Protein AF-A0A850LHT4-F1 (afdb_monomer_lite)

Sequence (220 aa):
MQDDVFLSVRRIVGEVMDIDPADLTGDTRFSDLPLEYEEDFHDIYERCCQALNVPLPAILNTMPVYRQRIGEQMMNGWRLLAPFFARADRLLAEHDVRMECETLDSLAETMRQGRYVSSGQFWPRANPPRSKRYVLGWLAGLMGATVAVPYALTFLPCRLICIYWGFSTFTQMQNMLPVAFAIFLFVLVVTIAPGVYGLYLNPKAPFRQRRQVAARHRPD

pLDDT: mean 77.41, std 15.44, range [28.98, 92.5]

Foldseek 3Di:
DLVVLLLQLLVLLCVLQVHDSVVADQQDWPVNGPCPDPVSVVSSLVSSCVVLVQPSVLAVVQDDDQDQPDDPLQLQLLLLCCQPDVLSQLVLVVRQDWDQIDGSNQSSVCSVVSYGGGPVHTDPGPRHRDHPVVSVVVLVVLLCCLLVVQLVVLVPPVVVVVVVVVDDSVNSSVVSVVVSVVVSVVVVCSRNVSNVVVSVVCVPPDPPPPDDPVPDDDDD

Radius of gyration: 27.16 Å; chains: 1; bounding box: 58×43×74 Å

Structure (mmCIF, N/CA/C/O backbone):
data_AF-A0A850LHT4-F1
#
_entry.id   AF-A0A850LHT4-F1
#
loop_
_atom_site.group_PDB
_atom_site.id
_atom_site.type_symbol
_atom_site.label_atom_id
_atom_site.label_alt_id
_atom_site.label_comp_id
_atom_site.label_asym_id
_atom_site.label_entity_id
_atom_site.label_seq_id
_atom_site.pdbx_PDB_ins_code
_atom_site.Cartn_x
_atom_site.Cartn_y
_atom_site.Cartn_z
_atom_site.occupancy
_atom_site.B_iso_or_equiv
_atom_site.auth_seq_id
_atom_site.auth_comp_id
_atom_site.auth_asym_id
_atom_site.auth_atom_id
_atom_site.pdbx_PDB_model_num
ATOM 1 N N . MET A 1 1 ? -28.829 -0.670 28.985 1.00 55.62 1 MET A N 1
ATOM 2 C CA . MET A 1 1 ? -27.662 0.238 28.918 1.00 55.62 1 MET A CA 1
ATOM 3 C C . MET A 1 1 ? -26.652 -0.166 27.852 1.00 55.62 1 MET A C 1
ATOM 5 O O . MET A 1 1 ? -26.311 0.681 27.040 1.00 55.62 1 MET A O 1
ATOM 9 N N . GLN A 1 2 ? -26.165 -1.418 27.819 1.00 53.00 2 GLN A N 1
ATOM 10 C CA . GLN A 1 2 ? -25.235 -1.863 26.765 1.00 53.00 2 GLN A CA 1
ATOM 11 C C . GLN A 1 2 ? -25.907 -1.838 25.377 1.00 53.00 2 GLN A C 1
ATOM 13 O O . GLN A 1 2 ? -25.354 -1.251 24.448 1.00 53.00 2 GLN A O 1
ATOM 18 N N . ASP A 1 3 ? -27.140 -2.334 25.272 1.00 66.06 3 ASP A N 1
ATOM 19 C CA . ASP A 1 3 ? -27.901 -2.353 24.012 1.00 66.06 3 ASP A CA 1
ATOM 20 C C . ASP A 1 3 ? -28.303 -0.951 23.516 1.00 66.06 3 ASP A C 1
ATOM 22 O O . ASP A 1 3 ? -28.321 -0.707 22.313 1.00 66.06 3 ASP A O 1
ATOM 26 N N . ASP A 1 4 ? -28.530 0.009 24.418 1.00 84.31 4 ASP A N 1
ATOM 27 C CA . ASP A 1 4 ? -29.040 1.347 24.064 1.00 84.31 4 ASP A CA 1
ATOM 28 C C . ASP A 1 4 ? -28.027 2.180 23.259 1.00 84.31 4 ASP A C 1
ATOM 30 O O . ASP A 1 4 ? -28.391 2.897 22.323 1.00 84.31 4 ASP A O 1
ATOM 34 N N . VAL A 1 5 ? -26.736 2.061 23.592 1.00 87.31 5 VAL A N 1
ATOM 35 C CA . VAL A 1 5 ? -25.662 2.767 22.874 1.00 87.31 5 VAL A CA 1
ATOM 36 C C . VAL A 1 5 ? -25.461 2.175 21.485 1.00 87.31 5 VAL A C 1
ATOM 38 O O . VAL A 1 5 ? -25.360 2.917 20.512 1.00 87.31 5 VAL A O 1
ATOM 41 N N . PHE A 1 6 ? -25.457 0.845 21.380 1.00 89.31 6 PHE A N 1
ATOM 42 C CA . PHE A 1 6 ? -25.299 0.171 20.095 1.00 89.31 6 PHE A CA 1
ATOM 43 C C . PHE A 1 6 ? -26.473 0.474 19.158 1.00 89.31 6 PHE A C 1
ATOM 45 O O . PHE A 1 6 ? -26.256 0.834 18.005 1.00 89.31 6 PHE A O 1
ATOM 52 N N . LEU A 1 7 ? -27.711 0.427 19.662 1.00 90.06 7 LEU A N 1
ATOM 53 C CA . LEU A 1 7 ? -28.903 0.792 18.891 1.00 90.06 7 LEU A CA 1
ATOM 54 C C . LEU A 1 7 ? -28.853 2.244 18.400 1.00 90.06 7 LEU A C 1
ATOM 56 O O . LEU A 1 7 ? -29.239 2.518 17.263 1.00 90.06 7 LEU A O 1
ATOM 60 N N . SER A 1 8 ? -28.345 3.160 19.228 1.00 89.25 8 SER A N 1
ATOM 61 C CA . SER A 1 8 ? -28.180 4.570 18.859 1.00 89.25 8 SER A CA 1
ATOM 62 C C . SER A 1 8 ? -27.140 4.757 17.755 1.00 89.25 8 SER A C 1
ATOM 64 O O . SER A 1 8 ? -27.430 5.419 16.762 1.00 89.25 8 SER A O 1
ATOM 66 N N . VAL A 1 9 ? -25.966 4.129 17.887 1.00 90.62 9 VAL A N 1
ATOM 67 C CA . VAL A 1 9 ? -24.909 4.154 16.860 1.00 90.62 9 VAL A CA 1
ATOM 68 C C . VAL A 1 9 ? -25.412 3.544 15.555 1.00 90.62 9 VAL A C 1
ATOM 70 O O . VAL A 1 9 ? -25.281 4.153 14.499 1.00 90.62 9 VAL A O 1
ATOM 73 N N . ARG A 1 10 ? -26.062 2.380 15.626 1.00 92.12 10 ARG A N 1
ATOM 74 C CA . ARG A 1 10 ? -26.615 1.682 14.463 1.00 92.12 10 ARG A CA 1
ATOM 75 C C . ARG A 1 10 ? -27.642 2.525 13.713 1.00 92.12 10 ARG A C 1
ATOM 77 O O . ARG A 1 10 ? -27.617 2.567 12.489 1.00 92.12 10 ARG A O 1
ATOM 84 N N . ARG A 1 11 ? -28.525 3.216 14.442 1.00 92.50 11 ARG A N 1
ATOM 85 C CA . ARG A 1 11 ? -29.501 4.141 13.853 1.00 92.50 11 ARG A CA 1
ATOM 86 C C . ARG A 1 11 ? -28.810 5.302 13.138 1.00 92.50 11 ARG A C 1
ATOM 88 O O . ARG A 1 11 ? -29.163 5.589 12.005 1.00 92.50 11 ARG A O 1
ATOM 95 N N . ILE A 1 12 ? -27.826 5.935 13.778 1.00 91.38 12 ILE A N 1
ATOM 96 C CA . ILE A 1 12 ? -27.101 7.081 13.206 1.00 91.38 12 ILE A CA 1
ATOM 97 C C . ILE A 1 12 ? -26.337 6.670 11.946 1.00 91.38 12 ILE A C 1
ATOM 99 O O . ILE A 1 12 ? -26.394 7.377 10.947 1.00 91.38 12 ILE A O 1
ATOM 103 N N . VAL A 1 13 ? -25.658 5.520 11.968 1.00 89.69 13 VAL A N 1
ATOM 104 C CA . VAL A 1 13 ? -24.958 5.009 10.783 1.00 89.69 13 VAL A CA 1
ATOM 105 C C . VAL A 1 13 ? -25.945 4.693 9.661 1.00 89.69 13 VAL A C 1
ATOM 107 O O . VAL A 1 13 ? -25.694 5.081 8.528 1.00 89.69 13 VAL A O 1
ATOM 110 N N . GLY A 1 14 ? -27.085 4.064 9.962 1.00 88.81 14 GLY A N 1
ATOM 111 C CA . GLY A 1 14 ? -28.134 3.837 8.963 1.00 88.81 14 GLY A CA 1
ATOM 112 C C . GLY A 1 14 ? -28.676 5.136 8.355 1.00 88.81 14 GLY A C 1
ATOM 113 O O . GLY A 1 14 ? -28.843 5.220 7.146 1.00 88.81 14 GLY A O 1
ATOM 114 N N . GLU A 1 15 ? -28.875 6.178 9.170 1.00 89.44 15 GLU A N 1
ATOM 115 C CA . GLU A 1 15 ? -29.339 7.499 8.715 1.00 89.44 15 GLU A CA 1
ATOM 116 C C . GLU A 1 15 ? -28.316 8.233 7.837 1.00 89.44 15 GLU A C 1
ATOM 118 O O . GLU A 1 15 ? -28.709 8.888 6.877 1.00 89.44 15 GLU A O 1
ATOM 123 N N . VAL A 1 16 ? -27.021 8.163 8.166 1.00 87.00 16 VAL A N 1
ATOM 124 C CA . VAL A 1 16 ? -25.966 8.816 7.368 1.00 87.00 16 VAL A CA 1
ATOM 125 C C . VAL A 1 16 ? -25.733 8.071 6.054 1.00 87.00 16 VAL A C 1
ATOM 127 O O . VAL A 1 16 ? -25.554 8.705 5.022 1.00 87.00 16 VAL A O 1
ATOM 130 N N . MET A 1 17 ? -25.771 6.738 6.087 1.00 85.31 17 MET A N 1
ATOM 131 C CA . MET A 1 17 ? -25.446 5.896 4.932 1.00 85.31 17 MET A CA 1
ATOM 132 C C . MET A 1 17 ? -26.656 5.548 4.052 1.00 85.31 17 MET A C 1
ATOM 134 O O . MET A 1 17 ? -26.476 4.871 3.044 1.00 85.31 17 MET A O 1
ATOM 138 N N . ASP A 1 18 ? -27.868 5.957 4.440 1.00 87.00 18 ASP A N 1
ATOM 139 C CA . ASP A 1 18 ? -29.139 5.550 3.817 1.00 87.00 18 ASP A CA 1
ATOM 140 C C . ASP A 1 18 ? -29.305 4.013 3.746 1.00 87.00 18 ASP A C 1
ATOM 142 O O . ASP A 1 18 ? -29.683 3.433 2.728 1.00 87.00 18 ASP A O 1
ATOM 146 N N . ILE A 1 19 ? -28.977 3.331 4.851 1.00 87.62 19 ILE A N 1
ATOM 147 C CA . ILE A 1 19 ? -29.064 1.868 5.007 1.00 87.62 19 ILE A CA 1
ATOM 148 C C . ILE A 1 19 ? -30.060 1.542 6.119 1.00 87.62 19 ILE A C 1
ATOM 150 O O . ILE A 1 19 ? -30.064 2.193 7.166 1.00 87.62 19 ILE A O 1
ATOM 154 N N . ASP A 1 20 ? -30.873 0.496 5.933 1.00 87.69 20 ASP A N 1
ATOM 155 C CA . ASP A 1 20 ? -31.760 0.014 6.992 1.00 87.69 20 ASP A CA 1
ATOM 156 C C . ASP A 1 20 ? -30.926 -0.403 8.225 1.00 87.69 20 ASP A C 1
ATOM 158 O O . ASP A 1 20 ? -30.085 -1.306 8.135 1.00 87.69 20 ASP A O 1
ATOM 162 N N . PRO A 1 21 ? -31.151 0.202 9.409 1.00 86.00 21 PRO A N 1
ATOM 163 C CA . PRO A 1 21 ? -30.465 -0.189 10.634 1.00 86.00 21 PRO A CA 1
ATOM 164 C C . PRO A 1 21 ? -30.617 -1.677 10.979 1.00 86.00 21 PRO A C 1
ATOM 166 O O . PRO A 1 21 ? -29.816 -2.199 11.753 1.00 86.00 21 PRO A O 1
ATOM 169 N N . ALA A 1 22 ? -31.641 -2.368 10.467 1.00 86.81 22 ALA A N 1
ATOM 170 C CA . ALA A 1 22 ? -31.824 -3.803 10.663 1.00 86.81 22 ALA A CA 1
ATOM 171 C C . ALA A 1 22 ? -30.747 -4.658 9.971 1.00 86.81 22 ALA A C 1
ATOM 173 O O . ALA A 1 22 ? -30.408 -5.721 10.494 1.00 86.81 22 ALA A O 1
ATOM 174 N N . ASP A 1 23 ? -30.175 -4.173 8.868 1.00 86.38 23 ASP A N 1
ATOM 175 C CA . ASP A 1 23 ? -29.147 -4.879 8.091 1.00 86.38 23 ASP A CA 1
ATOM 176 C C . ASP A 1 23 ? -27.740 -4.722 8.693 1.00 86.38 23 ASP A C 1
ATOM 178 O O . ASP A 1 23 ? -26.808 -5.454 8.354 1.00 86.38 23 ASP A O 1
ATOM 182 N N . LEU A 1 24 ? -27.583 -3.783 9.628 1.00 86.81 24 LEU A N 1
ATOM 183 C CA . LEU A 1 24 ? -26.324 -3.484 10.295 1.00 86.81 24 LEU A CA 1
ATOM 184 C C . LEU A 1 24 ? -26.123 -4.369 11.537 1.00 86.81 24 LEU A C 1
ATOM 186 O O . LEU A 1 24 ? -26.940 -4.407 12.462 1.00 86.81 24 LEU A O 1
ATOM 190 N N . THR A 1 25 ? -24.978 -5.047 11.586 1.00 87.62 25 THR A N 1
ATOM 191 C CA . THR A 1 25 ? -24.553 -5.919 12.697 1.00 87.62 25 THR A CA 1
ATOM 192 C C . THR A 1 25 ? -23.310 -5.369 13.397 1.00 87.62 25 THR A C 1
ATOM 194 O O . THR A 1 25 ? -22.589 -4.554 12.829 1.00 87.62 25 THR A O 1
ATOM 197 N N . GLY A 1 26 ? -23.019 -5.822 14.620 1.00 83.69 26 GLY A N 1
ATOM 198 C CA . GLY A 1 26 ? -21.852 -5.359 15.389 1.00 83.69 26 GLY A CA 1
ATOM 199 C C . GLY A 1 26 ? -20.510 -5.537 14.670 1.00 83.69 26 GLY A C 1
ATOM 200 O O . GLY A 1 26 ? -19.670 -4.635 14.679 1.00 83.69 26 GLY A O 1
ATOM 201 N N . ASP A 1 27 ? -20.382 -6.639 13.929 1.00 86.06 27 ASP A N 1
ATOM 202 C CA . ASP A 1 27 ? -19.214 -6.979 13.110 1.00 86.06 27 ASP A CA 1
ATOM 203 C C . ASP A 1 27 ? -19.128 -6.203 11.785 1.00 86.06 27 ASP A C 1
ATOM 205 O O . ASP A 1 27 ? -18.147 -6.352 11.049 1.00 86.06 27 ASP A O 1
ATOM 209 N N . THR A 1 28 ? -20.136 -5.387 11.456 1.00 86.50 28 THR A N 1
ATOM 210 C CA . THR A 1 28 ? -20.154 -4.618 10.205 1.00 86.50 28 THR A CA 1
ATOM 211 C C . THR A 1 28 ? -18.997 -3.635 10.205 1.00 86.50 28 THR A C 1
ATOM 213 O O . THR A 1 28 ? -18.866 -2.796 11.102 1.00 86.50 28 THR A O 1
ATOM 216 N N . ARG A 1 29 ? -18.140 -3.765 9.194 1.00 84.75 29 ARG A N 1
ATOM 217 C CA . ARG A 1 29 ? -16.956 -2.935 9.015 1.00 84.75 29 ARG A CA 1
ATOM 218 C C . ARG A 1 29 ? -17.319 -1.673 8.269 1.00 84.75 29 ARG A C 1
ATOM 220 O O . ARG A 1 29 ? -18.049 -1.724 7.287 1.00 84.75 29 ARG A O 1
ATOM 227 N N . PHE A 1 30 ? -16.677 -0.574 8.634 1.00 83.25 30 PHE A N 1
ATOM 228 C CA . PHE A 1 30 ? -16.758 0.660 7.860 1.00 83.25 30 PHE A CA 1
ATOM 229 C C . PHE A 1 30 ? -16.245 0.467 6.425 1.00 83.25 30 PHE A C 1
ATOM 231 O O . PHE A 1 30 ? -16.762 1.089 5.509 1.00 83.25 30 PHE A O 1
ATOM 238 N N . SER A 1 31 ? -15.304 -0.460 6.200 1.00 76.81 31 SER A N 1
ATOM 239 C CA . SER A 1 31 ? -14.843 -0.819 4.851 1.00 76.81 31 SER A CA 1
ATOM 240 C C . SER A 1 31 ? -15.901 -1.434 3.946 1.00 76.81 31 SER A C 1
ATOM 242 O O . SER A 1 31 ? -15.730 -1.423 2.730 1.00 76.81 31 SER A O 1
ATOM 244 N N . ASP A 1 32 ? -16.933 -2.026 4.541 1.00 81.12 32 ASP A N 1
ATOM 245 C CA . ASP A 1 32 ? -17.993 -2.730 3.825 1.00 81.12 32 ASP A CA 1
ATOM 246 C C . ASP A 1 32 ? -19.199 -1.805 3.588 1.00 81.12 32 ASP A C 1
ATOM 248 O O . ASP A 1 32 ? -20.113 -2.152 2.842 1.00 81.12 32 ASP A O 1
ATOM 252 N N . LEU A 1 33 ? -19.183 -0.617 4.202 1.00 82.50 33 LEU A N 1
ATOM 253 C CA . LEU A 1 33 ? -20.157 0.439 3.982 1.00 82.50 33 LEU A CA 1
ATOM 254 C C . LEU A 1 33 ? -19.783 1.239 2.722 1.00 82.50 33 LEU A C 1
ATOM 256 O O . LEU A 1 33 ? -18.595 1.415 2.435 1.00 82.50 33 LEU A O 1
ATOM 260 N N . PRO A 1 34 ? -20.772 1.753 1.975 1.00 77.19 34 PRO A N 1
ATOM 261 C CA . PRO A 1 34 ? -20.555 2.591 0.799 1.00 77.19 34 PRO A CA 1
ATOM 262 C C . PRO A 1 34 ? -20.111 4.009 1.204 1.00 77.19 34 PRO A C 1
ATOM 264 O O . PRO A 1 34 ? -20.794 4.979 0.909 1.00 77.19 34 PRO A O 1
ATOM 267 N N . LEU A 1 35 ? -18.994 4.128 1.928 1.00 71.19 35 LEU A N 1
ATOM 268 C CA . LEU A 1 35 ? -18.393 5.414 2.289 1.00 71.19 35 LEU A CA 1
ATOM 269 C C . LEU A 1 35 ? -17.856 6.057 1.011 1.00 71.19 35 LEU A C 1
ATOM 271 O O . LEU A 1 35 ? -16.879 5.568 0.433 1.00 71.19 35 LEU A O 1
ATOM 275 N N . GLU A 1 36 ? -18.511 7.119 0.551 1.00 65.69 36 GLU A N 1
ATOM 276 C CA . GLU A 1 36 ? -18.085 7.835 -0.649 1.00 65.69 36 GLU A CA 1
ATOM 277 C C . GLU A 1 36 ? -17.005 8.866 -0.305 1.00 65.69 36 GLU A C 1
ATOM 279 O O . GLU A 1 36 ? -16.077 9.067 -1.097 1.00 65.69 36 GLU A O 1
ATOM 284 N N . TYR A 1 37 ? -17.072 9.463 0.893 1.00 63.50 37 TYR A N 1
ATOM 285 C CA . TYR A 1 37 ? -16.188 10.554 1.299 1.00 63.50 37 TYR A CA 1
ATOM 286 C C . TYR A 1 37 ? -15.685 10.417 2.743 1.00 63.50 37 TYR A C 1
ATOM 288 O O . TYR A 1 37 ? -16.319 9.829 3.614 1.00 63.50 37 TYR A O 1
ATOM 296 N N . GLU A 1 38 ? -14.520 11.016 3.017 1.00 68.12 38 GLU A N 1
ATOM 297 C CA . GLU A 1 38 ? -13.969 11.143 4.379 1.00 68.12 38 GLU A CA 1
ATOM 298 C C . GLU A 1 38 ? -14.913 11.947 5.300 1.00 68.12 38 GLU A C 1
ATOM 300 O O . GLU A 1 38 ? -14.934 11.743 6.513 1.00 68.12 38 GLU A O 1
ATOM 305 N N . GLU A 1 39 ? -15.753 12.802 4.708 1.00 75.50 39 GLU A N 1
ATOM 306 C CA . GLU A 1 39 ? -16.808 13.565 5.383 1.00 75.50 39 GLU A CA 1
ATOM 307 C C . GLU A 1 39 ? -17.858 12.655 6.042 1.00 75.50 39 GLU A C 1
ATOM 309 O O . GLU A 1 39 ? -18.244 12.922 7.177 1.00 75.50 39 GLU A O 1
ATOM 314 N N . ASP A 1 40 ? -18.230 11.530 5.418 1.00 79.25 40 ASP A N 1
ATOM 315 C CA . ASP A 1 40 ? -19.230 10.591 5.957 1.00 79.25 40 ASP A CA 1
ATOM 316 C C . ASP A 1 40 ? -18.776 10.007 7.305 1.00 79.25 40 ASP A C 1
ATOM 318 O O . ASP A 1 40 ? -19.552 9.844 8.250 1.00 79.25 40 ASP A O 1
ATOM 322 N N . PHE A 1 41 ? -17.475 9.729 7.420 1.00 79.06 41 PHE A N 1
ATOM 323 C CA . PHE A 1 41 ? -16.875 9.204 8.640 1.00 79.06 41 PHE A CA 1
ATOM 324 C C . PHE A 1 41 ? -16.885 10.241 9.769 1.00 79.06 41 PHE A C 1
ATOM 326 O O . PHE A 1 41 ? -17.211 9.919 10.917 1.00 79.06 41 PHE A O 1
ATOM 333 N N . HIS A 1 42 ? -16.560 11.494 9.444 1.00 82.31 42 HIS A N 1
ATOM 334 C CA . HIS A 1 42 ? -16.625 12.603 10.391 1.00 82.31 42 HIS A CA 1
ATOM 335 C C . HIS A 1 42 ? -18.057 12.859 10.870 1.00 82.31 42 HIS A C 1
ATOM 337 O O . HIS A 1 42 ? -18.269 12.992 12.078 1.00 82.31 42 HIS A O 1
ATOM 343 N N . ASP A 1 43 ? -19.029 12.832 9.958 1.00 87.19 43 ASP A N 1
ATOM 344 C CA . ASP A 1 43 ? -20.450 13.025 10.253 1.00 87.19 43 ASP A CA 1
ATOM 345 C C . ASP A 1 43 ? -20.984 11.956 11.216 1.00 87.19 43 ASP A C 1
ATOM 347 O O . ASP A 1 43 ? -21.659 12.277 12.199 1.00 87.19 43 ASP A O 1
ATOM 351 N N . ILE A 1 44 ? -20.639 10.682 10.990 1.00 88.81 44 ILE A N 1
ATOM 352 C CA . ILE A 1 44 ? -21.017 9.578 11.885 1.00 88.81 44 ILE A CA 1
ATOM 353 C C . ILE A 1 44 ? -20.460 9.812 13.292 1.00 88.81 44 ILE A C 1
ATOM 355 O O . ILE A 1 44 ? -21.198 9.709 14.279 1.00 88.81 44 ILE A O 1
ATOM 359 N N . TYR A 1 45 ? -19.170 10.141 13.398 1.00 87.62 45 TYR A N 1
ATOM 360 C CA . TYR A 1 45 ? -18.514 10.374 14.683 1.00 87.62 45 TYR A CA 1
ATOM 361 C C . TYR A 1 45 ? -19.108 11.561 15.432 1.00 87.62 45 TYR A C 1
ATOM 363 O O . TYR A 1 45 ? -19.391 11.457 16.629 1.00 87.62 45 TYR A O 1
ATOM 371 N N . GLU A 1 46 ? -19.316 12.676 14.737 1.00 90.25 46 GLU A N 1
ATOM 372 C CA . GLU A 1 46 ? -19.866 13.889 15.323 1.00 90.25 46 GLU A CA 1
ATOM 373 C C . GLU A 1 46 ? -21.298 13.663 15.816 1.00 90.25 46 GLU A C 1
ATOM 375 O O . GLU A 1 46 ? -21.595 13.944 16.981 1.00 90.25 46 GLU A O 1
ATOM 380 N N . ARG A 1 47 ? -22.166 13.064 14.991 1.00 91.75 47 ARG A N 1
ATOM 381 C CA . ARG A 1 47 ? -23.554 12.768 15.374 1.00 91.75 47 ARG A CA 1
ATOM 382 C C . ARG A 1 47 ? -23.634 11.775 16.530 1.00 91.75 47 ARG A C 1
ATOM 384 O O . ARG A 1 47 ? -24.452 11.965 17.431 1.00 91.75 47 ARG A O 1
ATOM 391 N N . CYS A 1 48 ? -22.772 10.755 16.565 1.00 90.69 48 CYS A N 1
ATOM 392 C CA . CYS A 1 48 ? -22.701 9.821 17.695 1.00 90.69 48 CYS A CA 1
ATOM 393 C C . CYS A 1 48 ? -22.265 10.522 18.990 1.00 90.69 48 CYS A C 1
ATOM 395 O O . CYS A 1 48 ? -22.878 10.315 20.038 1.00 90.69 48 CYS A O 1
ATOM 397 N N . CYS A 1 49 ? -21.253 11.392 18.916 1.00 90.25 49 CYS A N 1
ATOM 398 C CA . CYS A 1 49 ? -20.777 12.171 20.059 1.00 90.25 49 CYS A CA 1
ATOM 399 C C . CYS A 1 49 ? -21.856 13.121 20.595 1.00 90.25 49 CYS A C 1
ATOM 401 O O . CYS A 1 49 ? -22.074 13.185 21.805 1.00 90.25 49 CYS A O 1
ATOM 403 N N . GLN A 1 50 ? -22.568 13.817 19.703 1.00 90.94 50 GLN A N 1
ATOM 404 C CA . GLN A 1 50 ? -23.666 14.717 20.062 1.00 90.94 50 GLN A CA 1
ATOM 405 C C . GLN A 1 50 ? -24.838 13.957 20.700 1.00 90.94 50 GLN A C 1
ATOM 407 O O . GLN A 1 50 ? -25.326 14.356 21.756 1.00 90.94 50 GLN A O 1
ATOM 412 N N . ALA A 1 51 ? -25.265 12.840 20.101 1.00 89.81 51 ALA A N 1
ATOM 413 C CA . ALA A 1 51 ? -26.402 12.057 20.586 1.00 89.81 51 ALA A CA 1
ATOM 414 C C . ALA A 1 51 ? -26.145 11.396 21.951 1.00 89.81 51 ALA A C 1
ATOM 416 O O . ALA A 1 51 ? -27.069 11.252 22.750 1.00 89.81 51 ALA A O 1
ATOM 417 N N . LEU A 1 52 ? -24.899 10.998 22.222 1.00 89.81 52 LEU A N 1
ATOM 418 C CA . LEU A 1 52 ? -24.513 10.286 23.445 1.00 89.81 52 LEU A CA 1
ATOM 419 C C . LEU A 1 52 ? -23.830 11.190 24.483 1.00 89.81 52 LEU A C 1
ATOM 421 O O . LEU A 1 52 ? -23.405 10.703 25.530 1.00 89.81 52 LEU A O 1
ATOM 425 N N . ASN A 1 53 ? -23.753 12.500 24.218 1.00 90.69 53 ASN A N 1
ATOM 426 C CA . ASN A 1 53 ? -23.102 13.501 25.067 1.00 90.69 53 ASN A CA 1
ATOM 427 C C . ASN A 1 53 ? -21.640 13.142 25.414 1.00 90.69 53 ASN A C 1
ATOM 429 O O . ASN A 1 53 ? -21.193 13.284 26.555 1.00 90.69 53 ASN A O 1
ATOM 433 N N . VAL A 1 54 ? -20.897 12.654 24.417 1.00 89.75 54 VAL A N 1
ATOM 434 C CA . VAL A 1 54 ? -19.480 12.293 24.534 1.00 89.75 54 VAL A CA 1
ATOM 435 C C . VAL A 1 54 ? -18.632 13.398 23.899 1.00 89.75 54 VAL A C 1
ATOM 437 O O . VAL A 1 54 ? -18.883 13.781 22.757 1.00 89.75 54 VAL A O 1
ATOM 440 N N . PRO A 1 55 ? -17.612 13.938 24.587 1.00 89.00 55 PRO A N 1
ATOM 441 C CA . PRO A 1 55 ? -16.762 14.968 24.006 1.00 89.00 55 PRO A CA 1
ATOM 442 C C . PRO A 1 55 ? -15.873 14.379 22.904 1.00 89.00 55 PRO A C 1
ATOM 444 O O . PRO A 1 55 ? -14.919 13.655 23.190 1.00 89.00 55 PRO A O 1
ATOM 447 N N . LEU A 1 56 ? -16.128 14.764 21.650 1.00 85.75 56 LEU A N 1
ATOM 448 C CA . LEU A 1 56 ? -15.335 14.357 20.483 1.00 85.75 56 LEU A CA 1
ATOM 449 C C . LEU A 1 56 ? -13.809 14.525 20.684 1.00 85.75 56 LEU A C 1
ATOM 451 O O . LEU A 1 56 ? -13.071 13.589 20.365 1.00 85.75 56 LEU A O 1
ATOM 455 N N . PRO A 1 57 ? -13.294 15.625 21.285 1.00 86.50 57 PRO A N 1
ATOM 456 C CA . PRO A 1 57 ? -11.857 15.765 21.532 1.00 86.50 57 PRO A CA 1
ATOM 457 C C . PRO A 1 57 ? -11.268 14.674 22.435 1.00 86.50 57 PRO A C 1
ATOM 459 O O . PRO A 1 57 ? -10.094 14.338 22.293 1.00 86.50 57 PRO A O 1
ATOM 462 N N . ALA A 1 58 ? -12.048 14.109 23.363 1.00 84.50 58 ALA A N 1
ATOM 463 C CA . ALA A 1 58 ? -11.568 13.038 24.237 1.00 84.50 58 ALA A CA 1
ATOM 464 C C . ALA A 1 58 ? -11.313 11.745 23.452 1.00 84.50 58 ALA A C 1
ATOM 466 O O . ALA A 1 58 ? -10.308 11.076 23.688 1.00 84.50 58 ALA A O 1
ATOM 467 N N . ILE A 1 59 ? -12.164 11.443 22.468 1.00 84.62 59 ILE A N 1
ATOM 468 C CA . ILE A 1 59 ? -11.977 10.297 21.578 1.00 84.62 59 ILE A CA 1
ATOM 469 C C . ILE A 1 59 ? -10.794 10.548 20.637 1.00 84.62 59 ILE A C 1
ATOM 471 O O . ILE A 1 59 ? -9.856 9.750 20.623 1.00 84.62 59 ILE A O 1
ATOM 475 N N . LEU A 1 60 ? -10.785 11.676 19.915 1.00 82.19 60 LEU A N 1
ATOM 476 C CA . LEU A 1 60 ? -9.752 11.985 18.914 1.00 82.19 60 LEU A CA 1
ATOM 477 C C . LEU A 1 60 ? -8.335 11.991 19.504 1.00 82.19 60 LEU A C 1
ATOM 479 O O . LEU A 1 60 ? -7.405 11.475 18.891 1.00 82.19 60 LEU A O 1
ATOM 483 N N . ASN A 1 61 ? -8.164 12.498 20.728 1.00 80.50 61 ASN A N 1
ATOM 484 C CA . ASN A 1 61 ? -6.862 12.514 21.406 1.00 80.50 61 ASN A CA 1
ATOM 485 C C . ASN A 1 61 ? -6.343 11.119 21.793 1.00 80.50 61 ASN A C 1
ATOM 487 O O . ASN A 1 61 ? -5.168 10.970 22.127 1.00 80.50 61 ASN A O 1
ATOM 491 N N . THR A 1 62 ? -7.208 10.105 21.776 1.00 82.38 62 THR A N 1
ATOM 492 C CA . THR A 1 62 ? -6.855 8.712 22.085 1.00 82.38 62 THR A CA 1
ATOM 493 C C . THR A 1 62 ? -6.754 7.827 20.843 1.00 82.38 62 THR A C 1
ATOM 495 O O . THR A 1 62 ? -6.323 6.680 20.958 1.00 82.38 62 THR A O 1
ATOM 498 N N . MET A 1 63 ? -7.090 8.352 19.659 1.00 77.62 63 MET A N 1
ATOM 499 C CA . MET A 1 63 ? -6.935 7.632 18.397 1.00 77.62 63 MET A CA 1
ATOM 500 C C . MET A 1 63 ? -5.450 7.481 18.015 1.00 77.62 63 MET A C 1
ATOM 502 O O . MET A 1 63 ? -4.667 8.431 18.137 1.00 77.62 63 MET A O 1
ATOM 506 N N . PRO A 1 64 ? -5.022 6.304 17.528 1.00 68.69 64 PRO A N 1
ATOM 507 C CA . PRO A 1 64 ? -3.656 6.096 17.068 1.00 68.69 64 PRO A CA 1
ATOM 508 C C . PRO A 1 64 ? -3.384 6.877 15.774 1.00 68.69 64 PRO A C 1
ATOM 510 O O . PRO A 1 64 ? -4.003 6.645 14.740 1.00 68.69 64 PRO A O 1
ATOM 513 N N . VAL A 1 65 ? -2.392 7.772 15.794 1.00 62.34 65 VAL A N 1
ATOM 514 C CA . VAL A 1 65 ? -1.923 8.455 14.578 1.00 62.34 65 VAL A CA 1
ATOM 515 C C . VAL A 1 65 ? -0.975 7.533 13.812 1.00 62.34 65 VAL A C 1
ATOM 517 O O . VAL A 1 65 ? 0.184 7.343 14.195 1.00 62.34 65 VAL A O 1
ATOM 520 N N . TYR A 1 66 ? -1.440 6.984 12.694 1.00 59.25 66 TYR A N 1
ATOM 521 C CA . TYR A 1 66 ? -0.610 6.162 11.821 1.00 59.25 66 TYR A CA 1
ATOM 522 C C . TYR A 1 66 ? 0.317 7.031 10.956 1.00 59.25 66 TYR A C 1
ATOM 524 O O . TYR A 1 66 ? -0.083 7.562 9.925 1.00 59.25 66 TYR A O 1
ATOM 532 N N . ARG A 1 67 ? 1.589 7.180 11.348 1.00 46.38 67 ARG A N 1
ATOM 533 C CA . ARG A 1 67 ? 2.607 7.839 10.506 1.00 46.38 67 ARG A CA 1
ATOM 534 C C . ARG A 1 67 ? 3.432 6.816 9.736 1.00 46.38 67 ARG A C 1
ATOM 536 O O . ARG A 1 67 ? 4.045 5.931 10.334 1.00 46.38 67 ARG A O 1
ATOM 543 N N . GLN A 1 68 ? 3.531 6.989 8.418 1.00 54.56 68 GLN A N 1
ATOM 544 C CA . GLN A 1 68 ? 4.530 6.283 7.618 1.00 54.56 68 GLN A CA 1
ATOM 545 C C . GLN A 1 68 ? 5.926 6.754 8.039 1.00 54.56 68 GLN A C 1
ATOM 547 O O . GLN A 1 68 ? 6.312 7.901 7.834 1.00 54.56 68 GLN A O 1
ATOM 552 N N . ARG A 1 69 ? 6.692 5.860 8.670 1.00 59.31 69 ARG A N 1
ATOM 553 C CA . ARG A 1 69 ? 8.051 6.157 9.154 1.00 59.31 69 ARG A CA 1
ATOM 554 C C . ARG A 1 69 ? 9.112 6.042 8.052 1.00 59.31 69 ARG A C 1
ATOM 556 O O . ARG A 1 69 ? 10.262 6.411 8.271 1.00 59.31 69 ARG A O 1
ATOM 563 N N . ILE A 1 70 ? 8.741 5.503 6.890 1.00 71.88 70 ILE A N 1
ATOM 564 C CA . ILE A 1 70 ? 9.640 5.180 5.781 1.00 71.88 70 ILE A CA 1
ATOM 565 C C . ILE A 1 70 ? 9.185 5.899 4.514 1.00 71.88 70 ILE A C 1
ATOM 567 O O . ILE A 1 70 ? 8.000 5.911 4.203 1.00 71.88 70 ILE A O 1
ATOM 571 N N . GLY A 1 71 ? 10.141 6.475 3.779 1.00 77.56 71 GLY A N 1
ATOM 572 C CA . GLY A 1 71 ? 9.864 7.200 2.541 1.00 77.56 71 GLY A CA 1
ATOM 573 C C . GLY A 1 71 ? 9.279 6.312 1.439 1.00 77.56 71 GLY A C 1
ATOM 574 O O . GLY A 1 71 ? 9.676 5.155 1.266 1.00 77.56 71 GLY A O 1
ATOM 575 N N . GLU A 1 72 ? 8.380 6.887 0.641 1.00 81.19 72 GLU A N 1
ATOM 576 C CA . GLU A 1 72 ? 7.637 6.194 -0.421 1.00 81.19 72 GLU A CA 1
ATOM 577 C C . GLU A 1 72 ? 8.538 5.490 -1.444 1.00 81.19 72 GLU A C 1
ATOM 579 O O . GLU A 1 72 ? 8.240 4.381 -1.884 1.00 81.19 72 GLU A O 1
ATOM 584 N N . GLN A 1 73 ? 9.680 6.088 -1.798 1.00 83.31 73 GLN A N 1
ATOM 585 C CA . GLN A 1 73 ? 10.635 5.491 -2.740 1.00 83.31 73 GLN A CA 1
ATOM 586 C C . GLN A 1 73 ? 11.209 4.165 -2.221 1.00 83.31 73 GLN A C 1
ATOM 588 O O . GLN A 1 73 ? 11.386 3.219 -2.989 1.00 83.31 73 GLN A O 1
ATOM 593 N N . MET A 1 74 ? 11.455 4.064 -0.912 1.00 85.81 74 MET A N 1
ATOM 594 C CA . MET A 1 74 ? 11.965 2.840 -0.298 1.00 85.81 74 MET A CA 1
ATOM 595 C C . MET A 1 74 ? 10.880 1.760 -0.237 1.00 85.81 74 MET A C 1
ATOM 597 O O . MET A 1 74 ? 11.148 0.608 -0.586 1.00 85.81 74 MET A O 1
ATOM 601 N N . MET A 1 75 ? 9.642 2.146 0.096 1.00 85.69 75 MET A N 1
ATOM 602 C CA . MET A 1 75 ? 8.476 1.257 0.033 1.00 85.69 75 MET A CA 1
ATOM 603 C C . MET A 1 75 ? 8.263 0.722 -1.387 1.00 85.69 75 MET A C 1
ATOM 605 O O . MET A 1 75 ? 8.134 -0.485 -1.581 1.00 85.69 75 MET A O 1
ATOM 609 N N . ASN A 1 76 ? 8.306 1.587 -2.402 1.00 87.31 76 ASN A N 1
ATOM 610 C CA . ASN A 1 76 ? 8.166 1.194 -3.805 1.00 87.31 76 ASN A CA 1
ATOM 611 C C . ASN A 1 76 ? 9.286 0.251 -4.262 1.00 87.31 76 ASN A C 1
ATOM 613 O O . ASN A 1 76 ? 9.005 -0.769 -4.899 1.00 87.31 76 ASN A O 1
ATOM 617 N N . GLY A 1 77 ? 10.533 0.526 -3.872 1.00 87.44 77 GLY A N 1
ATOM 618 C CA . GLY A 1 77 ? 11.658 -0.375 -4.116 1.00 87.44 77 GLY A CA 1
ATOM 619 C C . GLY A 1 77 ? 11.423 -1.761 -3.509 1.00 87.44 77 GLY A C 1
ATOM 620 O O . GLY A 1 77 ? 11.582 -2.777 -4.188 1.00 87.44 77 GLY A O 1
ATOM 621 N N . TRP A 1 78 ? 10.958 -1.837 -2.258 1.00 89.75 78 TRP A N 1
ATOM 622 C CA . TRP A 1 78 ? 10.618 -3.122 -1.647 1.00 89.75 78 TRP A CA 1
ATOM 623 C C . TRP A 1 78 ? 9.432 -3.813 -2.319 1.00 89.75 78 TRP A C 1
ATOM 625 O O . TRP A 1 78 ? 9.483 -5.030 -2.478 1.00 89.75 78 TRP A O 1
ATOM 635 N N . ARG A 1 79 ? 8.403 -3.089 -2.784 1.00 90.69 79 ARG A N 1
ATOM 636 C CA . ARG A 1 79 ? 7.263 -3.677 -3.526 1.00 90.69 79 ARG A CA 1
ATOM 637 C C . ARG A 1 79 ? 7.699 -4.386 -4.804 1.00 90.69 79 ARG A C 1
ATOM 639 O O . ARG A 1 79 ? 7.095 -5.397 -5.165 1.00 90.69 79 ARG A O 1
ATOM 646 N N . LEU A 1 80 ? 8.728 -3.866 -5.475 1.00 90.12 80 LEU A N 1
ATOM 647 C CA . LEU A 1 80 ? 9.324 -4.473 -6.669 1.00 90.12 80 LEU A CA 1
ATOM 648 C C . LEU A 1 80 ? 10.263 -5.642 -6.333 1.00 90.12 80 LEU A C 1
ATOM 650 O O . LEU A 1 80 ? 10.351 -6.592 -7.107 1.00 90.12 80 LEU A O 1
ATOM 654 N N . LEU A 1 81 ? 10.942 -5.596 -5.182 1.00 89.50 81 LEU A N 1
ATOM 655 C CA . LEU A 1 81 ? 11.891 -6.626 -4.741 1.00 89.50 81 LEU A CA 1
ATOM 656 C C . LEU A 1 81 ? 11.228 -7.815 -4.031 1.00 89.50 81 LEU A C 1
ATOM 658 O O . LEU A 1 81 ? 11.708 -8.940 -4.154 1.00 89.50 81 LEU A O 1
ATOM 662 N N . ALA A 1 82 ? 10.123 -7.597 -3.319 1.00 89.69 82 ALA A N 1
ATOM 663 C CA . ALA A 1 82 ? 9.383 -8.604 -2.554 1.00 89.69 82 ALA A CA 1
ATOM 664 C C . ALA A 1 82 ? 9.076 -9.918 -3.303 1.00 89.69 82 ALA A C 1
ATOM 666 O O . ALA A 1 82 ? 9.173 -10.975 -2.678 1.00 89.69 82 ALA A O 1
ATOM 667 N N . PRO A 1 83 ? 8.794 -9.922 -4.623 1.00 88.50 83 PRO A N 1
ATOM 668 C CA . PRO A 1 83 ? 8.527 -11.159 -5.368 1.00 88.50 83 PRO A CA 1
ATOM 669 C C . PRO A 1 83 ? 9.751 -12.060 -5.531 1.00 88.50 83 PRO A C 1
ATOM 671 O O . PRO A 1 83 ? 9.609 -13.241 -5.842 1.00 88.50 83 PRO A O 1
ATOM 674 N N . PHE A 1 84 ? 10.947 -11.494 -5.374 1.00 88.00 84 PHE A N 1
ATOM 675 C CA . PHE A 1 84 ? 12.227 -12.182 -5.537 1.00 88.00 84 PHE A CA 1
ATOM 676 C C . PHE A 1 84 ? 12.941 -12.374 -4.196 1.00 88.00 84 PHE A C 1
ATOM 678 O O . PHE A 1 84 ? 13.667 -13.347 -4.015 1.00 88.00 84 PHE A O 1
ATOM 685 N N . PHE A 1 85 ? 12.708 -11.471 -3.241 1.00 87.69 85 PHE A N 1
ATOM 686 C CA . PHE A 1 85 ? 13.378 -11.450 -1.950 1.00 87.69 85 PHE A CA 1
ATOM 687 C C . PHE A 1 85 ? 12.356 -11.468 -0.811 1.00 87.69 85 PHE A C 1
ATOM 689 O O . PHE A 1 85 ? 11.757 -10.444 -0.482 1.00 87.69 85 PHE A O 1
ATOM 696 N N . ALA A 1 86 ? 12.241 -12.606 -0.117 1.00 84.94 86 ALA A N 1
ATOM 697 C CA . ALA A 1 86 ? 11.353 -12.766 1.044 1.00 84.94 86 ALA A CA 1
ATOM 698 C C . ALA A 1 86 ? 11.605 -11.729 2.156 1.00 84.94 86 ALA A C 1
ATOM 700 O O . ALA A 1 86 ? 10.725 -11.405 2.949 1.00 84.94 86 ALA A O 1
ATOM 701 N N . ARG A 1 87 ? 12.825 -11.189 2.221 1.00 83.88 87 ARG A N 1
ATOM 702 C CA . ARG A 1 87 ? 13.192 -10.136 3.166 1.00 83.88 87 ARG A CA 1
ATOM 703 C C . ARG A 1 87 ? 12.526 -8.795 2.851 1.00 83.88 87 ARG A C 1
ATOM 705 O O . ARG A 1 87 ? 12.122 -8.107 3.780 1.00 83.88 87 ARG A O 1
ATOM 712 N N . ALA A 1 88 ? 12.384 -8.445 1.575 1.00 84.62 88 ALA A N 1
ATOM 713 C CA . ALA A 1 88 ? 11.691 -7.224 1.172 1.00 84.62 88 ALA A CA 1
ATOM 714 C C . ALA A 1 88 ? 10.190 -7.314 1.481 1.00 84.62 88 ALA A C 1
ATOM 716 O O . ALA A 1 88 ? 9.629 -6.352 1.990 1.00 84.62 88 ALA A O 1
ATOM 717 N N . ASP A 1 89 ? 9.564 -8.483 1.294 1.00 85.06 89 ASP A N 1
ATOM 718 C CA . ASP A 1 89 ? 8.163 -8.703 1.694 1.00 85.06 89 ASP A CA 1
ATOM 719 C C . ASP A 1 89 ? 7.945 -8.526 3.207 1.00 85.06 89 ASP A C 1
ATOM 721 O O . ASP A 1 89 ? 6.926 -7.997 3.644 1.00 85.06 89 ASP A O 1
ATOM 725 N N . ARG A 1 90 ? 8.928 -8.897 4.034 1.00 80.25 90 ARG A N 1
ATOM 726 C CA . ARG A 1 90 ? 8.856 -8.659 5.485 1.00 80.25 90 ARG A CA 1
ATOM 727 C C . ARG A 1 90 ? 9.003 -7.207 5.865 1.00 80.25 90 ARG A C 1
ATOM 729 O O . ARG A 1 90 ? 8.236 -6.742 6.694 1.00 80.25 90 ARG A O 1
ATOM 736 N N . LEU A 1 91 ? 9.986 -6.521 5.287 1.00 82.69 91 LEU A N 1
ATOM 737 C CA . LEU A 1 91 ? 10.178 -5.102 5.564 1.00 82.69 91 LEU A CA 1
ATOM 738 C C . LEU A 1 91 ? 8.956 -4.300 5.120 1.00 82.69 91 LEU A C 1
ATOM 740 O O . LEU A 1 91 ? 8.542 -3.410 5.855 1.00 82.69 91 LEU A O 1
ATOM 744 N N . LEU A 1 92 ? 8.320 -4.686 4.005 1.00 83.44 92 LEU A N 1
ATOM 745 C CA . LEU A 1 92 ? 6.986 -4.200 3.661 1.00 83.44 92 LEU A CA 1
ATOM 746 C C . LEU A 1 92 ? 5.983 -4.544 4.751 1.00 83.44 92 LEU A C 1
ATOM 748 O O . LEU A 1 92 ? 5.362 -3.644 5.269 1.00 83.44 92 LEU A O 1
ATOM 752 N N . ALA A 1 93 ? 5.823 -5.804 5.148 1.00 78.38 93 ALA A N 1
ATOM 753 C CA . ALA A 1 93 ? 4.816 -6.170 6.145 1.00 78.38 93 ALA A CA 1
ATOM 754 C C . ALA A 1 93 ? 4.996 -5.482 7.516 1.00 78.38 93 ALA A C 1
ATOM 756 O O . ALA A 1 93 ? 4.011 -5.315 8.228 1.00 78.38 93 ALA A O 1
ATOM 757 N N . GLU A 1 94 ? 6.227 -5.129 7.888 1.00 77.88 94 GLU A N 1
ATOM 758 C CA . GLU A 1 94 ? 6.570 -4.438 9.136 1.00 77.88 94 GLU A CA 1
ATOM 759 C C . GLU A 1 94 ? 6.320 -2.926 9.067 1.00 77.88 94 GLU A C 1
ATOM 761 O O . GLU A 1 94 ? 5.917 -2.329 10.061 1.00 77.88 94 GLU A O 1
ATOM 766 N N . HIS A 1 95 ? 6.545 -2.313 7.903 1.00 75.44 95 HIS A N 1
ATOM 767 C CA . HIS A 1 95 ? 6.456 -0.859 7.720 1.00 75.44 95 HIS A CA 1
ATOM 768 C C . HIS A 1 95 ? 5.231 -0.411 6.923 1.00 75.44 95 HIS A C 1
ATOM 770 O O . HIS A 1 95 ? 4.975 0.787 6.807 1.00 75.44 95 HIS A O 1
ATOM 776 N N . ASP A 1 96 ? 4.478 -1.354 6.367 1.00 72.12 96 ASP A N 1
ATOM 777 C CA . ASP A 1 96 ? 3.202 -1.101 5.727 1.00 72.12 96 ASP A CA 1
ATOM 778 C C . ASP A 1 96 ? 2.204 -0.730 6.811 1.00 72.12 96 ASP A C 1
ATOM 780 O O . ASP A 1 96 ? 1.764 -1.549 7.623 1.00 72.12 96 ASP A O 1
ATOM 784 N N . VAL A 1 97 ? 1.891 0.556 6.825 1.00 66.19 97 VAL A N 1
ATOM 785 C CA . VAL A 1 97 ? 0.856 1.116 7.667 1.00 66.19 97 VAL A CA 1
ATOM 786 C C . VAL A 1 97 ? -0.472 0.544 7.194 1.00 66.19 97 VAL A C 1
ATOM 788 O O . VAL A 1 97 ? -0.904 0.798 6.071 1.00 66.19 97 VAL A O 1
ATOM 791 N N . ARG A 1 98 ? -1.116 -0.239 8.058 1.00 69.56 98 ARG A N 1
ATOM 792 C CA . ARG A 1 98 ? -2.515 -0.610 7.876 1.00 69.56 98 ARG A CA 1
ATOM 793 C C . ARG A 1 98 ? -3.343 0.287 8.760 1.00 69.56 98 ARG A C 1
ATOM 795 O O . ARG A 1 98 ? -3.120 0.314 9.969 1.00 69.56 98 ARG A O 1
ATOM 802 N N . MET A 1 99 ? -4.276 0.995 8.143 1.00 67.94 99 MET A N 1
ATOM 803 C CA . MET A 1 99 ? -5.319 1.665 8.897 1.00 67.94 99 MET A CA 1
ATOM 804 C C . MET A 1 99 ? -6.145 0.593 9.602 1.00 67.94 99 MET A C 1
ATOM 806 O O . MET A 1 99 ? -6.399 -0.485 9.050 1.00 67.94 99 MET A O 1
ATOM 810 N N . GLU A 1 100 ? -6.502 0.856 10.847 1.00 74.38 100 GLU A N 1
ATOM 811 C CA . GLU A 1 100 ? -7.464 0.027 11.547 1.00 74.38 100 GLU A CA 1
ATOM 812 C C . GLU A 1 100 ? -8.846 0.251 10.934 1.00 74.38 100 GLU A C 1
ATOM 814 O O . GLU A 1 100 ? -9.223 1.374 10.607 1.00 74.38 100 GLU A O 1
ATOM 819 N N . CYS A 1 101 ? -9.550 -0.841 10.657 1.00 78.94 101 CYS A N 1
ATOM 820 C CA . CYS A 1 101 ? -10.896 -0.792 10.123 1.00 78.94 101 CYS A CA 1
ATOM 821 C C . CYS A 1 101 ? -11.861 -0.812 11.291 1.00 78.94 101 CYS A C 1
ATOM 823 O O . CYS A 1 101 ? -11.947 -1.806 12.012 1.00 78.94 101 CYS A O 1
ATOM 825 N N . GLU A 1 102 ? -12.599 0.268 11.470 1.00 82.88 102 GLU A N 1
ATOM 826 C CA . GLU A 1 102 ? -13.588 0.331 12.529 1.00 82.88 102 GLU A CA 1
ATOM 827 C C . GLU A 1 102 ? -14.781 -0.575 12.231 1.00 82.88 102 GLU A C 1
ATOM 829 O O . GLU A 1 102 ? -15.095 -0.885 11.077 1.00 82.88 102 GLU A O 1
ATOM 834 N N . THR A 1 103 ? -15.415 -1.022 13.307 1.00 88.81 103 THR A N 1
ATOM 835 C CA . THR A 1 103 ? -16.644 -1.818 13.323 1.00 88.81 103 THR A CA 1
ATOM 836 C C . THR A 1 103 ? -17.706 -1.069 14.116 1.00 88.81 103 THR A C 1
ATOM 838 O O . THR A 1 103 ? -17.373 -0.212 14.941 1.00 88.81 103 THR A O 1
ATOM 841 N N . LEU A 1 104 ? -18.980 -1.398 13.921 1.00 88.19 104 LEU A N 1
ATOM 842 C CA . LEU A 1 104 ? -20.047 -0.780 14.713 1.00 88.19 104 LEU A CA 1
ATOM 843 C C . LEU A 1 104 ? -19.902 -1.072 16.211 1.00 88.19 104 LEU A C 1
ATOM 845 O O . LEU A 1 104 ? -20.140 -0.181 17.026 1.00 88.19 104 LEU A O 1
ATOM 849 N N . ASP A 1 105 ? -19.430 -2.264 16.581 1.00 89.94 105 ASP A N 1
ATOM 850 C CA . ASP A 1 105 ? -19.155 -2.599 17.980 1.00 89.94 105 ASP A CA 1
ATOM 851 C C . ASP A 1 105 ? -17.996 -1.790 18.565 1.00 89.94 105 ASP A C 1
ATOM 853 O O . ASP A 1 105 ? -18.099 -1.294 19.688 1.00 89.94 105 ASP A O 1
ATOM 857 N N . SER A 1 106 ? -16.910 -1.596 17.811 1.00 90.25 106 SER A N 1
ATOM 858 C CA . SER A 1 106 ? -15.788 -0.770 18.277 1.00 90.25 106 SER A CA 1
ATOM 859 C C . SER A 1 106 ? -16.179 0.700 18.420 1.00 90.25 106 SER A C 1
ATOM 861 O O . SER A 1 106 ? -15.747 1.360 19.365 1.00 90.25 106 SER A O 1
ATOM 863 N N . LEU A 1 107 ? -17.033 1.210 17.527 1.00 89.38 107 LEU A N 1
ATOM 864 C CA . LEU A 1 107 ? -17.578 2.562 17.631 1.00 89.38 107 LEU A CA 1
ATOM 865 C C . LEU A 1 107 ? -18.507 2.692 18.846 1.00 89.38 107 LEU A C 1
ATOM 867 O O . LEU A 1 107 ? -18.362 3.620 19.640 1.00 89.38 107 LEU A O 1
ATOM 871 N N . ALA A 1 108 ? -19.420 1.741 19.048 1.00 91.00 108 ALA A N 1
ATOM 872 C CA . ALA A 1 108 ? -20.296 1.730 20.216 1.00 91.00 108 ALA A CA 1
ATOM 873 C C . ALA A 1 108 ? -19.498 1.652 21.524 1.00 91.00 108 ALA A C 1
ATOM 875 O O . ALA A 1 108 ? -19.789 2.381 22.471 1.00 91.00 108 ALA A O 1
ATOM 876 N N . GLU A 1 109 ? -18.456 0.823 21.574 1.00 91.06 109 GLU A N 1
ATOM 877 C CA . GLU A 1 109 ? -17.584 0.719 22.741 1.00 91.06 109 GLU A CA 1
ATOM 878 C C . GLU A 1 109 ? -16.745 1.988 22.955 1.00 91.06 109 GLU A C 1
ATOM 880 O O . GLU A 1 109 ? -16.576 2.428 24.093 1.00 91.06 109 GLU A O 1
ATOM 885 N N . THR A 1 110 ? -16.310 2.642 21.874 1.00 90.44 110 THR A N 1
ATOM 886 C CA . THR A 1 110 ? -15.657 3.960 21.919 1.00 90.44 110 THR A CA 1
ATOM 887 C C . THR A 1 110 ? -16.563 5.006 22.567 1.00 90.44 110 THR A C 1
ATOM 889 O O . THR A 1 110 ? -16.133 5.740 23.461 1.00 90.44 110 THR A O 1
ATOM 892 N N . MET A 1 111 ? -17.843 5.029 22.185 1.00 92.38 111 MET A N 1
ATOM 893 C CA . MET A 1 111 ? -18.829 5.945 22.761 1.00 92.38 111 MET A CA 1
ATOM 894 C C . MET A 1 111 ? -19.152 5.613 24.222 1.00 92.38 111 MET A C 1
ATOM 896 O O . MET A 1 111 ? -19.297 6.520 25.037 1.00 92.38 111 MET A O 1
ATOM 900 N N . ARG A 1 112 ? -19.202 4.327 24.596 1.00 90.69 112 ARG A N 1
ATOM 901 C CA . ARG A 1 112 ? -19.403 3.913 25.998 1.00 90.69 112 ARG A CA 1
ATOM 902 C C . ARG A 1 112 ? -18.242 4.325 26.899 1.00 90.69 112 ARG A C 1
ATOM 904 O O . ARG A 1 112 ? -18.470 4.749 28.029 1.00 90.69 112 A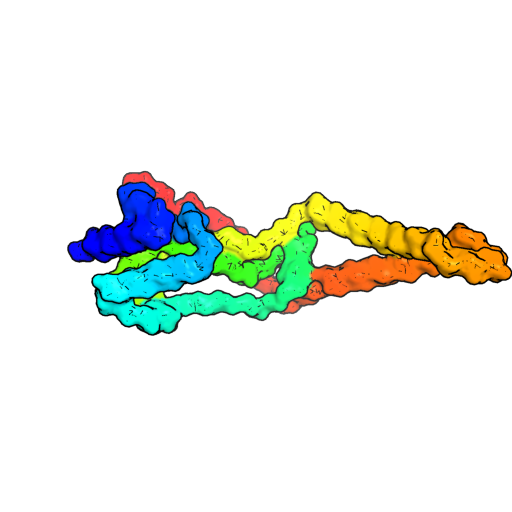RG A O 1
ATOM 911 N N . GLN A 1 113 ? -17.007 4.162 26.427 1.00 89.44 113 GLN A N 1
ATOM 912 C CA . GLN A 1 113 ? -15.814 4.429 27.233 1.00 89.44 113 GLN A CA 1
ATOM 913 C C . GLN A 1 113 ? -15.348 5.890 27.164 1.00 89.44 113 GLN A C 1
ATOM 915 O O . GLN A 1 113 ? -14.493 6.285 27.958 1.00 89.44 113 GLN A O 1
ATOM 920 N N . GLY A 1 114 ? -15.862 6.685 26.218 1.00 88.31 114 GLY A N 1
ATOM 921 C CA . GLY A 1 114 ? -15.423 8.065 25.986 1.00 88.31 114 GLY A CA 1
ATOM 922 C C . GLY A 1 114 ? -13.971 8.180 25.507 1.00 88.31 114 GLY A C 1
ATOM 923 O O . GLY A 1 114 ? -13.350 9.233 25.650 1.00 88.31 114 GLY A O 1
ATOM 924 N N . ARG A 1 115 ? -13.414 7.090 24.975 1.00 89.12 115 ARG A N 1
ATOM 925 C CA . ARG A 1 115 ? -12.052 6.977 24.435 1.00 89.12 115 ARG A CA 1
ATOM 926 C C . ARG A 1 115 ? -12.059 5.979 23.289 1.00 89.12 115 ARG A C 1
ATOM 928 O O . ARG A 1 115 ? -12.873 5.064 23.298 1.00 89.12 115 ARG A O 1
ATOM 935 N N . TYR A 1 116 ? -11.132 6.122 22.352 1.00 85.81 116 TYR A N 1
ATOM 936 C CA . TYR A 1 116 ? -10.996 5.226 21.213 1.00 85.81 116 TYR A CA 1
ATOM 937 C C . TYR A 1 116 ? -10.782 3.773 21.651 1.00 85.81 116 TYR A C 1
ATOM 939 O O . TYR A 1 116 ? -9.892 3.475 22.457 1.00 85.81 116 TYR A O 1
ATOM 947 N N . VAL A 1 117 ? -11.588 2.871 21.094 1.00 87.25 117 VAL A N 1
ATOM 948 C CA . VAL A 1 117 ? -11.478 1.427 21.283 1.00 87.25 117 VAL A CA 1
ATOM 949 C C . VAL A 1 117 ? -11.261 0.762 19.930 1.00 87.25 117 VAL A C 1
ATOM 951 O O . VAL A 1 117 ? -12.063 0.883 19.012 1.00 87.25 117 VAL A O 1
ATOM 954 N N . SER A 1 118 ? -10.151 0.037 19.852 1.00 83.62 118 SER A N 1
ATOM 955 C CA . SER A 1 118 ? -9.707 -0.730 18.692 1.00 83.62 118 SER A CA 1
ATOM 956 C C . SER A 1 118 ? -10.664 -1.893 18.386 1.00 83.62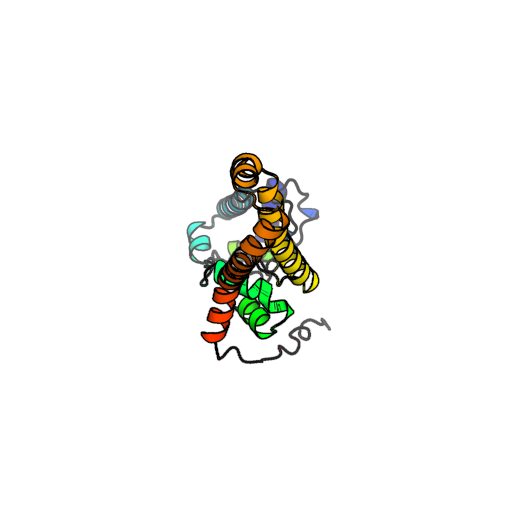 118 SER A C 1
ATOM 958 O O . SER A 1 118 ? -11.025 -2.653 19.287 1.00 83.62 118 SER A O 1
ATOM 960 N N . SER A 1 119 ? -11.043 -2.063 17.115 1.00 83.44 119 SER A N 1
ATOM 961 C CA . SER A 1 119 ? -11.750 -3.256 16.618 1.00 83.44 119 SER A CA 1
ATOM 962 C C . SER A 1 119 ? -10.806 -4.459 16.481 1.00 83.44 119 SER A C 1
ATOM 964 O O . SER A 1 119 ? -11.242 -5.608 16.400 1.00 83.44 119 SER A O 1
ATOM 966 N N . GLY A 1 120 ? -9.494 -4.202 16.395 1.00 81.06 120 GLY A N 1
ATOM 967 C CA . GLY A 1 120 ? -8.469 -5.198 16.088 1.00 81.06 120 GLY A CA 1
ATOM 968 C C . GLY A 1 120 ? -8.507 -5.692 14.637 1.00 81.06 120 GLY A C 1
ATOM 969 O O . GLY A 1 120 ? -7.754 -6.604 14.275 1.00 81.06 120 GLY A O 1
ATOM 970 N N . GLN A 1 121 ? -9.369 -5.110 13.802 1.00 80.12 121 GLN A N 1
ATOM 971 C CA . GLN A 1 121 ? -9.509 -5.429 12.388 1.00 80.12 121 GLN A CA 1
ATOM 972 C C . GLN A 1 121 ? -8.758 -4.392 11.558 1.00 80.12 121 GLN A C 1
ATOM 974 O O . GLN A 1 121 ? -8.758 -3.214 11.870 1.00 80.12 121 GLN A O 1
ATOM 979 N N . PHE A 1 122 ? -8.091 -4.810 10.486 1.00 77.12 122 PHE A N 1
ATOM 980 C CA . PHE A 1 122 ? -7.232 -3.917 9.705 1.00 77.12 122 PHE A CA 1
ATOM 981 C C . PHE A 1 122 ? -7.661 -3.902 8.248 1.00 77.12 122 PHE A C 1
ATOM 983 O O . PHE A 1 122 ? -7.970 -4.956 7.685 1.00 77.12 122 PHE A O 1
ATOM 990 N N . TRP A 1 123 ? -7.587 -2.724 7.630 1.00 73.44 123 TRP A N 1
ATOM 991 C CA . TRP A 1 123 ? -7.730 -2.577 6.189 1.00 73.44 123 TRP A CA 1
ATOM 992 C C . TRP A 1 123 ? -6.701 -3.445 5.438 1.00 73.44 123 TRP A C 1
ATOM 994 O O . TRP A 1 123 ? -5.652 -3.824 5.992 1.00 73.44 123 TRP A O 1
ATOM 1004 N N . PRO A 1 124 ? -6.968 -3.772 4.160 1.00 73.75 124 PRO A N 1
ATOM 1005 C CA . PRO A 1 124 ? -5.979 -4.395 3.295 1.00 73.75 124 PRO A CA 1
ATOM 1006 C C . PRO A 1 124 ? -4.661 -3.613 3.294 1.00 73.75 124 PRO A C 1
ATOM 1008 O O . PRO A 1 124 ? -4.624 -2.403 3.509 1.00 73.75 124 PRO A O 1
ATOM 1011 N N . ARG A 1 125 ? -3.557 -4.319 3.033 1.00 72.69 125 ARG A N 1
ATOM 1012 C CA . ARG A 1 125 ? -2.227 -3.706 2.901 1.00 72.69 125 ARG A CA 1
ATOM 1013 C C . ARG A 1 125 ? -2.275 -2.554 1.897 1.00 72.69 125 ARG A C 1
ATOM 1015 O O . ARG A 1 125 ? -2.639 -2.795 0.747 1.00 72.69 125 ARG A O 1
ATOM 1022 N N . ALA A 1 126 ? -1.858 -1.355 2.300 1.00 74.25 126 ALA A N 1
ATOM 1023 C CA . ALA A 1 126 ? -1.770 -0.205 1.400 1.00 74.25 126 ALA A CA 1
ATOM 1024 C C . ALA A 1 126 ? -0.702 -0.442 0.318 1.00 74.25 126 ALA A C 1
ATOM 1026 O O . ALA A 1 126 ? -0.869 -0.091 -0.852 1.00 74.25 126 ALA A O 1
ATOM 1027 N N . ASN A 1 127 ? 0.390 -1.119 0.691 1.00 78.75 127 ASN A N 1
ATOM 1028 C CA . ASN A 1 127 ? 1.502 -1.434 -0.197 1.00 78.75 127 ASN A CA 1
ATOM 1029 C C . ASN A 1 127 ? 1.687 -2.946 -0.375 1.00 78.75 127 ASN A C 1
ATOM 1031 O O . ASN A 1 127 ? 2.680 -3.513 0.092 1.00 78.75 127 ASN A O 1
ATOM 1035 N N . PRO A 1 128 ? 0.783 -3.634 -1.099 1.00 82.06 128 PRO A N 1
ATOM 1036 C CA . PRO A 1 128 ? 0.963 -5.048 -1.370 1.00 82.06 128 PRO A CA 1
ATOM 1037 C C . PRO A 1 128 ? 2.188 -5.265 -2.280 1.00 82.06 128 PRO A C 1
ATOM 1039 O O . PRO A 1 128 ? 2.487 -4.414 -3.142 1.00 82.06 128 PRO A O 1
ATOM 1042 N N . PRO A 1 129 ? 2.895 -6.402 -2.120 1.00 86.00 129 PRO A N 1
ATOM 1043 C CA . PRO A 1 129 ? 3.977 -6.778 -3.019 1.00 86.00 129 PRO A CA 1
ATOM 1044 C C . PRO A 1 129 ? 3.434 -6.922 -4.444 1.00 86.00 129 PRO A C 1
ATOM 1046 O O . PRO A 1 129 ? 2.315 -7.395 -4.660 1.00 86.00 129 PRO A O 1
ATOM 1049 N N . ARG A 1 130 ? 4.217 -6.502 -5.442 1.00 88.12 130 ARG A N 1
ATOM 1050 C CA . ARG A 1 130 ? 3.826 -6.688 -6.847 1.00 88.12 130 ARG A CA 1
ATOM 1051 C C . ARG A 1 130 ? 3.880 -8.172 -7.211 1.00 88.12 130 ARG A C 1
ATOM 1053 O O . ARG A 1 130 ? 4.522 -8.962 -6.540 1.00 88.12 130 ARG A O 1
ATOM 1060 N N . SER A 1 131 ? 3.222 -8.593 -8.285 1.00 89.88 131 SER A N 1
ATOM 1061 C CA . SER A 1 131 ? 3.411 -9.965 -8.768 1.00 89.88 131 SER A CA 1
ATOM 1062 C C . SER A 1 131 ? 4.731 -10.077 -9.537 1.00 89.88 131 SER A C 1
ATOM 1064 O O . SER A 1 131 ? 5.166 -9.124 -10.187 1.00 89.88 131 SER A O 1
ATOM 1066 N N . LYS A 1 132 ? 5.358 -11.261 -9.536 1.00 90.38 132 LYS A N 1
ATOM 1067 C CA . LYS A 1 132 ? 6.575 -11.510 -10.332 1.00 90.38 132 LYS A CA 1
ATOM 1068 C C . LYS A 1 132 ? 6.360 -11.190 -11.818 1.00 90.38 132 LYS A C 1
ATOM 1070 O O . LYS A 1 132 ? 7.228 -10.601 -12.452 1.00 90.38 132 LYS A O 1
ATOM 1075 N N . ARG A 1 133 ? 5.181 -11.532 -12.356 1.00 92.38 133 ARG A N 1
ATOM 1076 C CA . ARG A 1 133 ? 4.792 -11.237 -13.746 1.00 92.38 133 ARG A CA 1
ATOM 1077 C C . ARG A 1 133 ? 4.726 -9.736 -14.012 1.00 92.38 133 ARG A C 1
ATOM 1079 O O . ARG A 1 133 ? 5.244 -9.292 -15.027 1.00 92.38 133 ARG A O 1
ATOM 1086 N N . TYR A 1 134 ? 4.147 -8.966 -13.088 1.00 91.88 134 TYR A N 1
ATOM 1087 C CA . TYR A 1 134 ? 4.097 -7.511 -13.198 1.00 91.88 134 TYR A CA 1
ATOM 1088 C C . TYR A 1 134 ? 5.501 -6.905 -13.226 1.00 91.88 134 TYR A C 1
ATOM 1090 O O . TYR A 1 134 ? 5.791 -6.102 -14.103 1.00 91.88 134 TYR A O 1
ATOM 1098 N N . VAL A 1 135 ? 6.388 -7.309 -12.308 1.00 90.12 135 VAL A N 1
ATOM 1099 C CA . VAL A 1 135 ? 7.746 -6.743 -12.251 1.00 90.12 135 VAL A CA 1
ATOM 1100 C C . VAL A 1 135 ? 8.541 -7.087 -13.511 1.00 90.12 135 VAL A C 1
ATOM 1102 O O . VAL A 1 135 ? 9.182 -6.210 -14.080 1.00 90.12 135 VAL A O 1
ATOM 1105 N N . LEU A 1 136 ? 8.457 -8.331 -13.993 1.00 91.75 136 LEU A N 1
ATOM 1106 C CA . LEU A 1 136 ? 9.105 -8.730 -15.247 1.00 91.75 136 LEU A CA 1
ATOM 1107 C C . LEU A 1 136 ? 8.536 -7.979 -16.458 1.00 91.75 136 LEU A C 1
ATOM 1109 O O . LEU A 1 136 ? 9.304 -7.524 -17.300 1.00 91.75 136 LEU A O 1
ATOM 1113 N N . GLY A 1 137 ? 7.213 -7.811 -16.531 1.00 91.81 137 GLY A N 1
ATOM 1114 C CA . GLY A 1 137 ? 6.561 -7.044 -17.593 1.00 91.81 137 GLY A CA 1
ATOM 1115 C C . GLY A 1 137 ? 6.942 -5.564 -17.565 1.00 91.81 137 GLY A C 1
ATOM 1116 O O . GLY A 1 137 ? 7.241 -4.991 -18.606 1.00 91.81 137 GLY A O 1
ATOM 1117 N N . TRP A 1 138 ? 7.011 -4.962 -16.377 1.00 91.69 138 TRP A N 1
ATOM 1118 C CA . TRP A 1 138 ? 7.472 -3.588 -16.198 1.00 91.69 138 TRP A CA 1
ATOM 1119 C C . TRP A 1 138 ? 8.938 -3.418 -16.616 1.00 91.69 138 TRP A C 1
ATOM 1121 O O . TRP A 1 138 ? 9.244 -2.483 -17.348 1.00 91.69 138 TRP A O 1
ATOM 1131 N N . LEU A 1 139 ? 9.829 -4.342 -16.235 1.00 90.06 139 LEU A N 1
ATOM 1132 C CA . LEU A 1 139 ? 11.233 -4.328 -16.667 1.00 90.06 139 LEU A CA 1
ATOM 1133 C C . LEU A 1 139 ? 11.365 -4.454 -18.189 1.00 90.06 139 LEU A C 1
ATOM 1135 O O . LEU A 1 139 ? 12.120 -3.703 -18.802 1.00 90.06 139 LEU A O 1
ATOM 1139 N N . ALA A 1 140 ? 10.613 -5.373 -18.801 1.00 89.50 140 ALA A N 1
ATOM 1140 C CA . ALA A 1 140 ? 10.594 -5.548 -20.249 1.00 89.50 140 ALA A CA 1
ATOM 1141 C C . ALA A 1 140 ? 10.039 -4.306 -20.964 1.00 89.50 140 ALA A C 1
ATOM 1143 O O . ALA A 1 140 ? 10.604 -3.878 -21.967 1.00 89.50 140 ALA A O 1
ATOM 1144 N N . GLY A 1 141 ? 8.978 -3.697 -20.426 1.00 89.12 141 GLY A N 1
ATOM 1145 C CA . GLY A 1 141 ? 8.401 -2.456 -20.938 1.00 89.12 141 GLY A CA 1
ATOM 1146 C C . GLY A 1 141 ? 9.362 -1.276 -20.822 1.00 89.12 141 GLY A C 1
ATOM 1147 O O . GLY A 1 141 ? 9.518 -0.528 -21.782 1.00 89.12 141 GLY A O 1
ATOM 1148 N N . LEU A 1 142 ? 10.064 -1.146 -19.693 1.00 88.75 142 LEU A N 1
ATOM 1149 C CA . LEU A 1 142 ? 11.088 -0.124 -19.493 1.00 88.75 142 LEU A CA 1
ATOM 1150 C C . LEU A 1 142 ? 12.238 -0.304 -20.490 1.00 88.75 142 LEU A C 1
ATOM 1152 O O . LEU A 1 142 ? 12.599 0.645 -21.178 1.00 88.75 142 LEU A O 1
ATOM 1156 N N . MET A 1 143 ? 12.762 -1.526 -20.626 1.00 87.19 143 MET A N 1
ATOM 1157 C CA . MET A 1 143 ? 13.809 -1.843 -21.600 1.00 87.19 143 MET A CA 1
ATOM 1158 C C . MET A 1 143 ? 13.340 -1.536 -23.031 1.00 87.19 143 MET A C 1
ATOM 1160 O O . MET A 1 143 ? 14.032 -0.848 -23.781 1.00 87.19 143 MET A O 1
ATOM 1164 N N . GLY A 1 144 ? 12.127 -1.967 -23.384 1.00 86.62 144 GLY A N 1
ATOM 1165 C CA . GLY A 1 144 ? 11.501 -1.681 -24.670 1.00 86.62 144 GLY A CA 1
ATOM 1166 C C . GLY A 1 144 ? 11.377 -0.183 -24.938 1.00 86.62 144 GLY A C 1
ATOM 1167 O O . GLY A 1 144 ? 11.803 0.274 -25.991 1.00 86.62 144 GLY A O 1
ATOM 1168 N N . ALA A 1 145 ? 10.883 0.598 -23.975 1.00 86.25 145 ALA A N 1
ATOM 1169 C CA . ALA A 1 145 ? 10.765 2.050 -24.090 1.00 86.25 145 ALA A CA 1
ATOM 1170 C C . ALA A 1 145 ? 12.134 2.723 -24.257 1.00 86.25 145 ALA A C 1
ATOM 1172 O O . ALA A 1 145 ? 12.290 3.587 -25.119 1.00 86.25 145 ALA A O 1
ATOM 1173 N N . THR A 1 146 ? 13.147 2.292 -23.498 1.00 81.81 146 THR A N 1
ATOM 1174 C CA . THR A 1 146 ? 14.500 2.852 -23.614 1.00 81.81 146 THR A CA 1
ATOM 1175 C C . THR A 1 146 ? 15.153 2.587 -24.965 1.00 81.81 146 THR A C 1
ATOM 1177 O O . THR A 1 146 ? 15.964 3.399 -25.383 1.00 81.81 146 THR A O 1
ATOM 1180 N N . VAL A 1 147 ? 14.784 1.522 -25.683 1.00 79.75 147 VAL A N 1
ATOM 1181 C CA . VAL A 1 147 ? 15.276 1.258 -27.049 1.00 79.75 147 VAL A CA 1
ATOM 1182 C C . VAL A 1 147 ? 14.380 1.914 -28.106 1.00 79.75 147 VAL A C 1
ATOM 1184 O O . VAL A 1 147 ? 14.876 2.510 -29.062 1.00 79.75 147 VAL A O 1
ATOM 1187 N N . ALA A 1 148 ? 13.060 1.844 -27.931 1.00 79.94 148 ALA A N 1
ATOM 1188 C CA . ALA A 1 148 ? 12.076 2.327 -28.894 1.00 79.94 148 ALA A CA 1
ATOM 1189 C C . ALA A 1 148 ? 12.021 3.857 -28.981 1.00 79.94 148 ALA A C 1
ATOM 1191 O O . ALA A 1 148 ? 11.839 4.382 -30.075 1.00 79.94 148 ALA A O 1
ATOM 1192 N N . VAL A 1 149 ? 12.200 4.582 -27.870 1.00 78.50 149 VAL A N 1
ATOM 1193 C CA . VAL A 1 149 ? 12.183 6.055 -27.872 1.00 78.50 149 VAL A CA 1
ATOM 1194 C C . VAL A 1 149 ? 13.360 6.621 -28.678 1.00 78.50 149 VAL A C 1
ATOM 1196 O O . VAL A 1 149 ? 13.102 7.365 -29.622 1.00 78.50 149 VAL A O 1
ATOM 1199 N N . PRO A 1 150 ? 14.631 6.242 -28.432 1.00 70.56 150 PRO A N 1
ATOM 1200 C CA . PRO A 1 150 ? 15.748 6.644 -29.287 1.00 70.56 150 PRO A CA 1
ATOM 1201 C C . PRO A 1 150 ? 15.571 6.200 -30.735 1.00 70.56 150 PRO A C 1
ATOM 1203 O O . PRO A 1 150 ? 15.860 6.978 -31.639 1.00 70.56 150 PRO A O 1
ATOM 1206 N N . TYR A 1 151 ? 15.047 4.990 -30.965 1.00 71.69 151 TYR A N 1
ATOM 1207 C CA . TYR A 1 151 ? 14.743 4.520 -32.315 1.00 71.69 151 TYR A CA 1
ATOM 1208 C C . TYR A 1 151 ? 13.747 5.452 -33.014 1.00 71.69 151 TYR A C 1
ATOM 1210 O O . TYR A 1 151 ? 14.043 5.950 -34.093 1.00 71.69 151 TYR A O 1
ATOM 1218 N N . ALA A 1 152 ? 12.620 5.786 -32.386 1.00 72.88 152 ALA A N 1
ATOM 1219 C CA . ALA A 1 152 ? 11.644 6.723 -32.936 1.00 72.88 152 ALA A CA 1
ATOM 1220 C C . ALA A 1 152 ? 12.244 8.122 -33.168 1.00 72.88 152 ALA A C 1
ATOM 1222 O O . ALA A 1 152 ? 11.987 8.737 -34.203 1.00 72.88 152 ALA A O 1
ATOM 1223 N N . LEU A 1 153 ? 13.105 8.595 -32.259 1.00 69.56 153 LEU A N 1
ATOM 1224 C CA . LEU A 1 153 ? 13.824 9.865 -32.400 1.00 69.56 153 LEU A CA 1
ATOM 1225 C C . LEU A 1 153 ? 14.754 9.889 -33.629 1.00 69.56 153 LEU A C 1
ATOM 1227 O O . LEU A 1 153 ? 14.953 10.960 -34.202 1.00 69.56 153 LEU A O 1
ATOM 1231 N N . THR A 1 154 ? 15.264 8.742 -34.102 1.00 64.81 154 THR A N 1
ATOM 1232 C CA . THR A 1 154 ? 16.035 8.687 -35.366 1.00 64.81 154 THR A CA 1
ATOM 1233 C C . THR A 1 154 ? 15.188 8.960 -36.620 1.00 64.81 154 THR A C 1
ATOM 1235 O O . THR A 1 154 ? 15.737 9.326 -37.660 1.00 64.81 154 THR A O 1
ATOM 1238 N N . PHE A 1 155 ? 13.855 8.850 -36.532 1.00 64.88 155 PHE A N 1
ATOM 1239 C CA . PHE A 1 155 ? 12.920 9.149 -37.629 1.00 64.88 155 PHE A CA 1
ATOM 1240 C C . PHE A 1 155 ? 12.303 10.559 -37.553 1.00 64.88 155 PHE A C 1
ATOM 1242 O O . PHE A 1 155 ? 11.613 10.968 -38.487 1.00 64.88 155 PHE A O 1
ATOM 1249 N N . LEU A 1 156 ? 12.569 11.316 -36.482 1.00 65.88 156 LEU A N 1
ATOM 1250 C CA . LEU A 1 156 ? 12.174 12.721 -36.300 1.00 65.88 156 LEU A CA 1
ATOM 1251 C C . LEU A 1 156 ? 13.111 13.688 -37.073 1.00 65.88 156 LEU A C 1
ATOM 1253 O O . LEU A 1 156 ? 14.167 13.271 -37.555 1.00 65.88 156 LEU A O 1
ATOM 1257 N N . PRO A 1 157 ? 12.761 14.984 -37.243 1.00 56.25 157 PRO A N 1
ATOM 1258 C CA . PRO A 1 157 ? 13.360 15.877 -38.249 1.00 56.25 157 PRO A CA 1
ATOM 1259 C C . PRO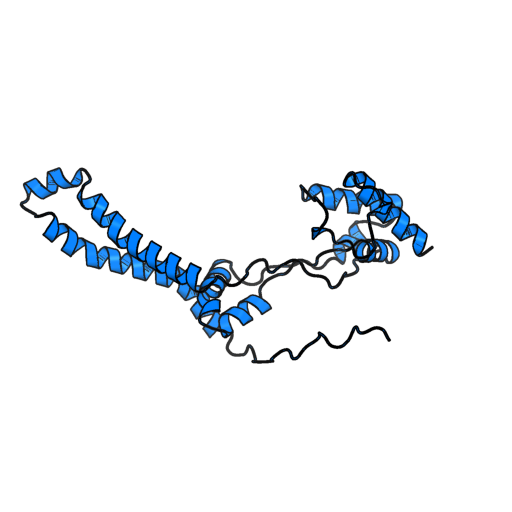 A 1 157 ? 14.868 16.157 -38.104 1.00 56.25 157 PRO A C 1
ATOM 1261 O O . PRO A 1 157 ? 15.472 16.665 -39.048 1.00 56.25 157 PRO A O 1
ATOM 1264 N N . CYS A 1 158 ? 15.522 15.732 -37.013 1.00 54.81 158 CYS A N 1
ATOM 1265 C CA . CYS A 1 158 ? 16.991 15.626 -36.936 1.00 54.81 158 CYS A CA 1
ATOM 1266 C C . CYS A 1 158 ? 17.606 14.769 -38.062 1.00 54.81 158 CYS A C 1
ATOM 1268 O O . CYS A 1 158 ? 18.790 14.915 -38.379 1.00 54.81 158 CYS A O 1
ATOM 1270 N N . ARG A 1 159 ? 16.802 13.915 -38.710 1.00 57.09 159 ARG A N 1
ATOM 1271 C CA . ARG A 1 159 ? 17.165 13.141 -39.901 1.00 57.09 159 ARG A CA 1
ATOM 1272 C C . ARG A 1 159 ? 17.648 14.020 -41.066 1.00 57.09 159 ARG A C 1
ATOM 1274 O O . ARG A 1 159 ? 18.573 13.620 -41.765 1.00 57.09 159 ARG A O 1
ATOM 1281 N N . LEU A 1 160 ? 17.086 15.218 -41.259 1.00 55.41 160 LEU A N 1
ATOM 1282 C CA . LEU A 1 160 ? 17.462 16.109 -42.372 1.00 55.41 160 LEU A CA 1
ATOM 1283 C C . LEU A 1 160 ? 18.896 16.641 -42.240 1.00 55.41 160 LEU A C 1
ATOM 1285 O O . LEU A 1 160 ? 19.622 16.700 -43.228 1.00 55.41 160 LEU A O 1
ATOM 1289 N N . ILE A 1 161 ? 19.327 16.958 -41.017 1.00 56.47 161 ILE A N 1
ATOM 1290 C CA . ILE A 1 161 ? 20.680 17.463 -40.740 1.00 56.47 161 ILE A CA 1
ATOM 1291 C C . ILE A 1 161 ? 21.705 16.323 -40.812 1.00 56.47 161 ILE A C 1
ATOM 1293 O O . ILE A 1 161 ? 22.807 16.502 -41.317 1.00 56.47 161 ILE A O 1
ATOM 1297 N N . CYS A 1 162 ? 21.341 15.124 -40.355 1.00 58.97 162 CYS A N 1
ATOM 1298 C CA . CYS A 1 162 ? 22.277 14.002 -40.289 1.00 58.97 162 CYS A CA 1
ATOM 1299 C C . CYS A 1 162 ? 22.483 13.276 -41.626 1.00 58.97 162 CYS A C 1
ATOM 1301 O O . CYS A 1 162 ? 23.591 12.815 -41.897 1.00 58.97 162 CYS A O 1
ATOM 1303 N N . ILE A 1 163 ? 21.454 13.219 -42.483 1.00 58.84 163 ILE A N 1
ATOM 1304 C CA . ILE A 1 163 ? 21.596 12.745 -43.871 1.00 58.84 163 ILE A CA 1
ATOM 1305 C C . ILE A 1 163 ? 22.553 13.659 -44.647 1.00 58.84 163 ILE A C 1
ATOM 1307 O O . ILE A 1 163 ? 23.364 13.166 -45.427 1.00 58.84 163 ILE A O 1
ATOM 1311 N N . TYR A 1 164 ? 22.518 14.971 -44.385 1.00 57.09 164 TYR A N 1
ATOM 1312 C CA . TYR A 1 164 ? 23.411 15.951 -45.012 1.00 57.09 164 TYR A CA 1
ATOM 1313 C C . TYR A 1 164 ? 24.900 15.702 -44.693 1.00 57.09 164 TYR A C 1
ATOM 1315 O O . TYR A 1 164 ? 25.769 16.061 -45.479 1.00 57.09 164 TYR A O 1
ATOM 1323 N N . TRP A 1 165 ? 25.197 15.040 -43.568 1.00 60.94 165 TRP A N 1
ATOM 1324 C CA . TRP A 1 165 ? 26.554 14.683 -43.124 1.00 60.94 165 TRP A CA 1
ATOM 1325 C C . TRP A 1 165 ? 26.938 13.222 -43.435 1.00 60.94 165 TRP A C 1
ATOM 1327 O O . TRP A 1 165 ? 27.971 12.745 -42.973 1.00 60.94 165 TRP A O 1
ATOM 1337 N N . GLY A 1 166 ? 26.126 12.495 -44.214 1.00 61.66 166 GLY A N 1
ATOM 1338 C CA . GLY A 1 166 ? 26.456 11.148 -44.698 1.00 61.66 166 GLY A CA 1
ATOM 1339 C C . GLY A 1 166 ? 26.320 10.020 -43.668 1.00 61.66 166 GLY A C 1
ATOM 1340 O O . GLY A 1 166 ? 26.757 8.899 -43.929 1.00 61.66 166 GLY A O 1
ATOM 1341 N N . PHE A 1 167 ? 25.704 10.267 -42.507 1.00 64.94 167 PHE A N 1
ATOM 1342 C CA . PHE A 1 167 ? 25.481 9.216 -41.514 1.00 64.94 167 PHE A CA 1
ATOM 1343 C C . PHE A 1 167 ? 24.275 8.346 -41.880 1.00 64.94 167 PHE A C 1
ATOM 1345 O O . PHE A 1 167 ? 23.156 8.835 -42.042 1.00 64.94 167 PHE A O 1
ATOM 1352 N N . SER A 1 168 ? 24.491 7.029 -41.958 1.00 70.81 168 SER A N 1
ATOM 1353 C CA . SER A 1 168 ? 23.400 6.066 -42.127 1.00 70.81 168 SER A CA 1
ATOM 1354 C C . SER A 1 168 ? 22.564 5.950 -40.844 1.00 70.81 168 SER A C 1
ATOM 1356 O O . SER A 1 168 ? 23.093 6.047 -39.732 1.00 70.81 168 SER A O 1
ATOM 1358 N N . THR A 1 169 ? 21.264 5.673 -40.979 1.00 67.44 169 THR A N 1
ATOM 1359 C CA . THR A 1 169 ? 20.351 5.436 -39.842 1.00 67.44 169 THR A CA 1
ATOM 1360 C C . THR A 1 169 ? 20.862 4.325 -38.917 1.00 67.44 169 THR A C 1
ATOM 1362 O O . THR A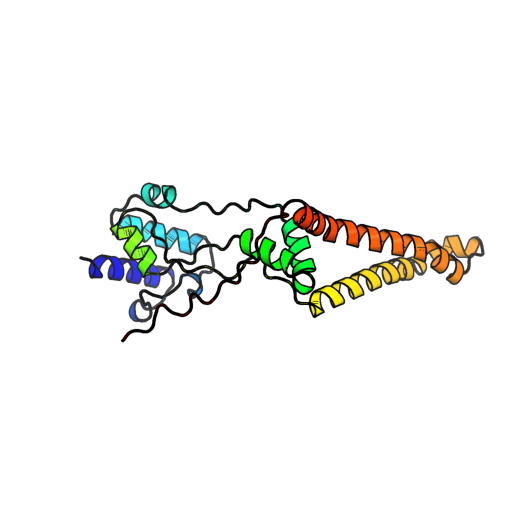 1 169 ? 20.717 4.402 -37.699 1.00 67.44 169 THR A O 1
ATOM 1365 N N . PHE A 1 170 ? 21.537 3.323 -39.483 1.00 70.94 170 PHE A N 1
ATOM 1366 C CA . PHE A 1 170 ? 22.144 2.225 -38.735 1.00 70.94 170 PHE A CA 1
ATOM 1367 C C . PHE A 1 170 ? 23.296 2.695 -37.830 1.00 70.94 170 PHE A C 1
ATOM 1369 O O . PHE A 1 170 ? 23.355 2.325 -36.659 1.00 70.94 170 PHE A O 1
ATOM 1376 N N . THR A 1 171 ? 24.171 3.572 -38.330 1.00 73.12 171 THR A N 1
ATOM 1377 C CA . THR A 1 171 ? 25.284 4.141 -37.550 1.00 73.12 171 THR A CA 1
ATOM 1378 C C . THR A 1 171 ? 24.776 5.013 -36.398 1.00 73.12 171 THR A C 1
ATOM 1380 O O . THR A 1 171 ? 25.304 4.961 -35.290 1.00 73.12 171 THR A O 1
ATOM 1383 N N . GLN A 1 172 ? 23.706 5.781 -36.623 1.00 69.25 172 GLN A N 1
ATOM 1384 C CA . GLN A 1 172 ? 23.075 6.575 -35.563 1.00 69.25 172 GLN A CA 1
ATOM 1385 C C . GLN A 1 172 ? 22.455 5.695 -34.475 1.00 69.25 172 GLN A C 1
ATOM 1387 O O . GLN A 1 172 ? 22.614 5.979 -33.288 1.00 69.25 172 GLN A O 1
ATOM 1392 N N . MET A 1 173 ? 21.797 4.603 -34.870 1.00 70.88 173 MET A N 1
ATOM 1393 C CA . MET A 1 173 ? 21.227 3.632 -33.940 1.00 70.88 173 MET A CA 1
ATOM 1394 C C . MET A 1 173 ? 22.312 2.972 -33.078 1.00 70.88 173 MET A C 1
ATOM 1396 O O . MET A 1 173 ? 22.156 2.893 -31.860 1.00 70.88 173 MET A O 1
ATOM 1400 N N . GLN A 1 174 ? 23.430 2.557 -33.682 1.00 74.88 174 GLN A N 1
ATOM 1401 C CA . GLN A 1 174 ? 24.562 1.978 -32.951 1.00 74.88 174 GLN A CA 1
ATOM 1402 C C . GLN A 1 174 ? 25.156 2.945 -31.922 1.00 74.88 174 GLN A C 1
ATOM 1404 O O . GLN A 1 174 ? 25.515 2.515 -30.831 1.00 74.88 174 GLN A O 1
ATOM 1409 N N . ASN A 1 175 ? 25.205 4.242 -32.226 1.00 77.38 175 ASN A N 1
ATOM 1410 C CA . ASN A 1 175 ? 25.729 5.252 -31.303 1.00 77.38 175 ASN A CA 1
ATOM 1411 C C . ASN A 1 175 ? 24.744 5.614 -30.178 1.00 77.38 175 ASN A C 1
ATOM 1413 O O . ASN A 1 175 ? 25.168 6.011 -29.094 1.00 77.38 175 ASN A O 1
ATOM 1417 N N . MET A 1 176 ? 23.437 5.462 -30.408 1.00 74.81 176 MET A N 1
ATOM 1418 C CA . MET A 1 176 ? 22.398 5.740 -29.408 1.00 74.81 176 MET A CA 1
ATOM 1419 C C . MET A 1 176 ? 22.159 4.568 -28.451 1.00 74.81 176 MET A C 1
ATOM 1421 O O . MET A 1 176 ? 21.741 4.787 -27.315 1.00 74.81 176 MET A O 1
ATOM 1425 N N . LEU A 1 177 ? 22.444 3.332 -28.872 1.00 79.31 177 LEU A N 1
ATOM 1426 C CA . LEU A 1 177 ? 22.216 2.133 -28.063 1.00 79.31 177 LEU A CA 1
ATOM 1427 C C . LEU A 1 177 ? 22.963 2.153 -26.706 1.00 79.31 177 LEU A C 1
ATOM 1429 O O . LEU A 1 177 ? 22.329 1.854 -25.693 1.00 79.31 177 LEU A O 1
ATOM 1433 N N . PRO A 1 178 ? 24.253 2.547 -26.620 1.00 83.19 178 PRO A N 1
ATOM 1434 C CA . PRO A 1 178 ? 24.957 2.645 -25.341 1.00 83.19 178 PRO A CA 1
ATOM 1435 C C . PRO A 1 178 ? 24.343 3.695 -24.410 1.00 83.19 178 PRO A C 1
ATOM 1437 O O . PRO A 1 178 ? 24.232 3.463 -23.208 1.00 83.19 178 PRO A O 1
ATOM 1440 N N . VAL A 1 179 ? 23.901 4.830 -24.961 1.00 80.31 179 VAL A N 1
ATOM 1441 C CA . VAL A 1 179 ? 23.258 5.912 -24.197 1.00 80.31 179 VAL A CA 1
ATOM 1442 C C . VAL A 1 179 ? 21.897 5.456 -23.670 1.00 80.31 179 VAL A C 1
ATOM 1444 O O . VAL A 1 179 ? 21.599 5.626 -22.491 1.00 80.31 179 VAL A O 1
ATOM 1447 N N . ALA A 1 180 ? 21.098 4.806 -24.516 1.00 81.12 180 ALA A N 1
ATOM 1448 C CA . ALA A 1 180 ? 19.817 4.208 -24.153 1.00 81.12 180 ALA A CA 1
ATOM 1449 C C . ALA A 1 180 ? 19.956 3.178 -23.024 1.00 81.12 180 ALA A C 1
ATOM 1451 O O . ALA A 1 180 ? 19.203 3.203 -22.049 1.00 81.12 180 ALA A O 1
ATOM 1452 N N . PHE A 1 181 ? 20.959 2.304 -23.129 1.00 84.12 181 PHE A N 1
ATOM 1453 C CA . PHE A 1 181 ? 21.262 1.308 -22.110 1.00 84.12 181 PHE A CA 1
ATOM 1454 C C . PHE A 1 181 ? 21.728 1.947 -20.794 1.00 84.12 181 PHE A C 1
ATOM 1456 O O . PHE A 1 181 ? 21.301 1.525 -19.720 1.00 84.12 181 PHE A O 1
ATOM 1463 N N . ALA A 1 182 ? 22.542 3.005 -20.856 1.00 86.19 182 ALA A N 1
ATOM 1464 C CA . ALA A 1 182 ? 22.947 3.758 -19.672 1.00 86.19 182 ALA A CA 1
ATOM 1465 C C . ALA A 1 182 ? 21.747 4.421 -18.971 1.00 86.19 182 ALA A C 1
ATOM 1467 O O . ALA A 1 182 ? 21.645 4.355 -17.747 1.00 86.19 182 ALA A O 1
ATOM 1468 N N . ILE A 1 183 ? 20.804 4.993 -19.730 1.00 85.25 183 ILE A N 1
ATOM 1469 C CA . ILE A 1 183 ? 19.557 5.559 -19.189 1.00 85.25 183 ILE A CA 1
ATOM 1470 C C . ILE A 1 183 ? 18.700 4.462 -18.547 1.00 85.25 183 ILE A C 1
ATOM 1472 O O . ILE A 1 183 ? 18.212 4.647 -17.433 1.00 85.25 183 ILE A O 1
ATOM 1476 N N . PHE A 1 184 ? 18.550 3.308 -19.203 1.00 87.44 184 PHE A N 1
ATOM 1477 C CA . PHE A 1 184 ? 17.842 2.155 -18.641 1.00 87.44 184 PHE A CA 1
ATOM 1478 C C . PHE A 1 184 ? 18.432 1.733 -17.291 1.00 87.44 184 PHE A C 1
ATOM 1480 O O . PHE A 1 184 ? 17.700 1.616 -16.307 1.00 87.44 184 PHE A O 1
ATOM 1487 N N . LEU A 1 185 ? 19.755 1.557 -17.228 1.00 89.00 185 LEU A N 1
ATOM 1488 C CA . LEU A 1 185 ? 20.448 1.212 -15.990 1.00 89.00 185 LEU A CA 1
ATOM 1489 C C . LEU A 1 185 ? 20.273 2.292 -14.924 1.00 89.00 185 LEU A C 1
ATOM 1491 O O . LEU A 1 185 ? 20.016 1.960 -13.771 1.00 89.00 185 LEU A O 1
ATOM 1495 N N . PHE A 1 186 ? 20.362 3.569 -15.292 1.00 88.38 186 PHE A N 1
ATOM 1496 C CA . PHE A 1 186 ? 20.159 4.673 -14.361 1.00 88.38 186 PHE A CA 1
ATOM 1497 C C . PHE A 1 186 ? 18.751 4.648 -13.751 1.00 88.38 186 PHE A C 1
ATOM 1499 O O . PHE A 1 186 ? 18.616 4.675 -12.530 1.00 88.38 186 PHE A O 1
ATOM 1506 N N . VAL A 1 187 ? 17.704 4.514 -14.572 1.00 86.88 187 VAL A N 1
ATOM 1507 C CA . VAL A 1 187 ? 16.314 4.434 -14.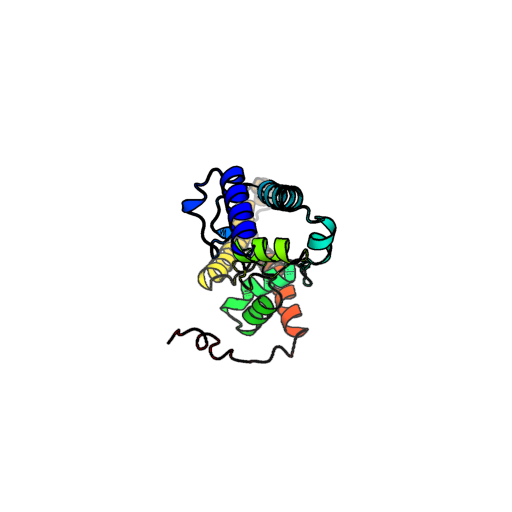089 1.00 86.88 187 VAL A CA 1
ATOM 1508 C C . VAL A 1 187 ? 16.109 3.199 -13.210 1.00 86.88 187 VAL A C 1
ATOM 1510 O O . VAL A 1 187 ? 15.478 3.284 -12.152 1.00 86.88 187 VAL A O 1
ATOM 1513 N N . LEU A 1 188 ? 16.680 2.058 -13.607 1.00 87.81 188 LEU A N 1
ATOM 1514 C CA . LEU A 1 188 ? 16.634 0.826 -12.824 1.00 87.81 188 LEU A CA 1
ATOM 1515 C C . LEU A 1 188 ? 17.273 1.023 -11.442 1.00 87.81 188 LEU A C 1
ATOM 1517 O O . LEU A 1 188 ? 16.671 0.668 -10.428 1.00 87.81 188 LEU A O 1
ATOM 1521 N N . VAL A 1 189 ? 18.465 1.624 -11.401 1.00 89.00 189 VAL A N 1
ATOM 1522 C CA . VAL A 1 189 ? 19.201 1.915 -10.167 1.00 89.00 189 VAL A CA 1
ATOM 1523 C C . VAL A 1 189 ? 18.412 2.883 -9.295 1.00 89.00 189 VAL A C 1
ATOM 1525 O O . VAL A 1 189 ? 18.176 2.564 -8.139 1.00 89.00 189 VAL A O 1
ATOM 1528 N N . VAL A 1 190 ? 17.924 4.008 -9.819 1.00 87.81 190 VAL A N 1
ATOM 1529 C CA . VAL A 1 190 ? 17.158 4.988 -9.023 1.00 87.81 190 VAL A CA 1
ATOM 1530 C C . VAL A 1 190 ? 15.888 4.371 -8.423 1.00 87.81 190 VAL A C 1
ATOM 1532 O O . VAL A 1 190 ? 15.513 4.702 -7.301 1.00 87.81 190 VAL A O 1
ATOM 1535 N N . THR A 1 191 ? 15.255 3.426 -9.122 1.00 85.44 191 THR A N 1
ATOM 1536 C CA . THR A 1 191 ? 14.014 2.784 -8.657 1.00 85.44 191 THR A CA 1
ATOM 1537 C C . THR A 1 191 ? 14.268 1.670 -7.632 1.00 85.44 191 THR A C 1
ATOM 1539 O O . THR A 1 191 ? 13.509 1.514 -6.676 1.00 85.44 191 THR A O 1
ATOM 1542 N N . ILE A 1 192 ? 15.325 0.871 -7.816 1.00 87.44 192 ILE A N 1
ATOM 1543 C CA . ILE A 1 192 ? 15.599 -0.318 -6.991 1.00 87.44 192 ILE A CA 1
ATOM 1544 C C . ILE A 1 192 ? 16.574 -0.020 -5.843 1.00 87.44 192 ILE A C 1
ATOM 1546 O O . ILE A 1 192 ? 16.432 -0.594 -4.758 1.00 87.44 192 ILE A O 1
ATOM 1550 N N . ALA A 1 193 ? 17.544 0.877 -6.041 1.00 87.75 193 ALA A N 1
ATOM 1551 C CA . ALA A 1 193 ? 18.594 1.169 -5.066 1.00 87.75 193 ALA A CA 1
ATOM 1552 C C . ALA A 1 193 ? 18.057 1.619 -3.700 1.00 87.75 193 ALA A C 1
ATOM 1554 O O . ALA A 1 193 ? 18.575 1.107 -2.710 1.00 87.75 193 ALA A O 1
ATOM 1555 N N . PRO A 1 194 ? 17.004 2.458 -3.585 1.00 86.88 194 PRO A N 1
ATOM 1556 C CA . PRO A 1 194 ? 16.418 2.780 -2.284 1.00 86.88 194 PRO A CA 1
ATOM 1557 C C . PRO A 1 194 ? 15.916 1.535 -1.538 1.00 86.88 194 PRO A C 1
ATOM 1559 O O . PRO A 1 194 ? 16.165 1.382 -0.344 1.00 86.88 194 PRO A O 1
ATOM 1562 N N . GLY A 1 195 ? 15.278 0.594 -2.244 1.00 84.75 195 GLY A N 1
ATOM 1563 C CA . GLY A 1 195 ? 14.828 -0.675 -1.666 1.00 84.75 195 GLY A CA 1
ATOM 1564 C C . GLY A 1 195 ? 15.991 -1.576 -1.231 1.00 84.75 195 GLY A C 1
ATOM 1565 O O . GLY A 1 195 ? 15.962 -2.152 -0.143 1.00 84.75 195 GLY A O 1
ATOM 1566 N N . VAL A 1 196 ? 17.049 -1.669 -2.042 1.00 87.88 196 VAL A N 1
ATOM 1567 C CA . VAL A 1 196 ? 18.267 -2.429 -1.698 1.00 87.88 196 VAL A CA 1
ATOM 1568 C C . VAL A 1 196 ? 18.998 -1.803 -0.509 1.00 87.88 196 VAL A C 1
ATOM 1570 O O . VAL A 1 196 ? 19.400 -2.511 0.413 1.00 87.88 196 VAL A O 1
ATOM 1573 N N . TYR A 1 197 ? 19.106 -0.478 -0.476 1.00 87.06 197 TYR A N 1
ATOM 1574 C CA . TYR A 1 197 ? 19.668 0.269 0.644 1.00 87.06 197 TYR A CA 1
ATOM 1575 C C . TYR A 1 197 ? 18.868 0.031 1.933 1.00 87.06 197 TYR A C 1
ATOM 1577 O O . TYR A 1 197 ? 19.441 -0.298 2.972 1.00 87.06 197 TYR A O 1
ATOM 1585 N N . GLY A 1 198 ? 17.535 0.062 1.851 1.00 82.31 198 GLY A N 1
ATOM 1586 C CA . GLY A 1 198 ? 16.651 -0.275 2.967 1.00 82.31 198 GLY A CA 1
ATOM 1587 C C . GLY A 1 198 ? 16.804 -1.715 3.470 1.00 82.31 198 GLY A C 1
ATOM 1588 O O . GLY A 1 198 ? 16.706 -1.961 4.676 1.00 82.31 198 GLY A O 1
ATOM 1589 N N . LEU A 1 199 ? 17.093 -2.666 2.571 1.00 83.75 199 LEU A N 1
ATOM 1590 C CA . LEU A 1 199 ? 17.452 -4.034 2.954 1.00 83.75 199 LEU A CA 1
ATOM 1591 C C . LEU A 1 199 ? 18.789 -4.066 3.700 1.00 83.75 199 LEU A C 1
ATOM 1593 O O . LEU A 1 199 ? 18.919 -4.818 4.658 1.00 83.75 199 LEU A O 1
ATOM 1597 N N . TYR A 1 200 ? 19.782 -3.272 3.306 1.00 83.56 200 TYR A N 1
ATOM 1598 C CA . TYR A 1 200 ? 21.078 -3.245 3.988 1.00 83.56 200 TYR A CA 1
ATOM 1599 C C . TYR A 1 200 ? 20.985 -2.645 5.401 1.00 83.56 200 TYR A C 1
ATOM 1601 O O . TYR A 1 200 ? 21.527 -3.216 6.344 1.00 83.56 200 TYR A O 1
ATOM 1609 N N . LEU A 1 201 ? 20.229 -1.555 5.568 1.00 80.75 201 LEU A N 1
ATOM 1610 C CA . LEU A 1 201 ? 20.079 -0.850 6.847 1.00 80.75 201 LEU A CA 1
ATOM 1611 C C . LEU A 1 201 ? 19.355 -1.646 7.943 1.00 80.75 201 LEU A C 1
ATOM 1613 O O . LEU A 1 201 ? 19.578 -1.383 9.122 1.00 80.75 201 LEU A O 1
ATOM 1617 N N . ASN A 1 202 ? 18.516 -2.624 7.586 1.00 68.00 202 ASN A N 1
ATOM 1618 C CA . ASN A 1 202 ? 17.723 -3.406 8.544 1.00 68.00 202 ASN A CA 1
ATOM 1619 C C . ASN A 1 202 ? 18.151 -4.891 8.597 1.00 68.00 202 ASN A C 1
ATOM 1621 O O . ASN A 1 202 ? 17.371 -5.769 8.206 1.00 68.00 202 ASN A O 1
ATOM 1625 N N . PRO A 1 203 ? 19.383 -5.221 9.057 1.00 58.12 203 PRO A N 1
ATOM 1626 C CA . PRO A 1 203 ? 19.955 -6.580 9.079 1.00 58.12 203 PRO A CA 1
ATOM 1627 C C . PRO A 1 203 ? 19.167 -7.589 9.921 1.00 58.12 203 PRO A C 1
ATOM 1629 O O . PRO A 1 203 ? 19.248 -8.789 9.674 1.00 58.12 203 PRO A O 1
ATOM 1632 N N . LYS A 1 204 ? 18.394 -7.117 10.903 1.00 54.00 204 LYS A N 1
ATOM 1633 C CA . LYS A 1 204 ? 17.845 -7.946 11.978 1.00 54.00 204 LYS A CA 1
ATOM 1634 C C . LYS A 1 204 ? 16.351 -8.239 11.882 1.00 54.00 204 LYS A C 1
ATOM 1636 O O . LYS A 1 204 ? 15.790 -8.505 12.926 1.00 54.00 204 LYS A O 1
ATOM 1641 N N . ALA A 1 205 ? 15.685 -8.236 10.727 1.00 47.19 205 ALA A N 1
ATOM 1642 C CA . ALA A 1 205 ? 14.306 -8.751 10.680 1.00 47.19 205 ALA A CA 1
ATOM 1643 C C . ALA A 1 205 ? 14.349 -10.286 10.869 1.00 47.19 205 ALA A C 1
ATOM 1645 O O . ALA A 1 205 ? 14.639 -10.999 9.897 1.00 47.19 205 ALA A O 1
ATOM 1646 N N . PRO A 1 206 ? 14.158 -10.843 12.088 1.00 39.69 206 PRO A N 1
ATOM 1647 C CA . PRO A 1 206 ? 14.365 -12.265 12.291 1.00 39.69 206 PRO A CA 1
ATOM 1648 C C . PRO A 1 206 ? 13.274 -13.043 11.553 1.00 39.69 206 PRO A C 1
ATOM 1650 O O . PRO A 1 206 ? 12.119 -12.628 11.453 1.00 39.69 206 PRO A O 1
ATOM 1653 N N . PHE A 1 207 ? 13.640 -14.216 11.047 1.00 38.31 207 PHE A N 1
ATOM 1654 C CA . PHE A 1 207 ? 12.742 -15.183 10.422 1.00 38.31 207 PHE A CA 1
ATOM 1655 C C . PHE A 1 207 ? 11.849 -15.838 11.492 1.00 38.31 207 PHE A C 1
ATOM 1657 O O . PHE A 1 207 ? 11.928 -17.038 11.720 1.00 38.31 207 PHE A O 1
ATOM 1664 N N . ARG A 1 208 ? 10.984 -15.082 12.182 1.00 34.09 208 ARG A N 1
ATOM 1665 C CA . ARG A 1 208 ? 9.889 -15.706 12.935 1.00 34.09 208 ARG A CA 1
ATOM 1666 C C . ARG A 1 208 ? 8.788 -16.041 11.941 1.00 34.09 208 ARG A C 1
ATOM 1668 O O . ARG A 1 208 ? 7.942 -15.211 11.623 1.00 34.09 208 ARG A O 1
ATOM 1675 N N . GLN A 1 209 ? 8.816 -17.277 11.439 1.00 34.91 209 GLN A N 1
ATOM 1676 C CA . GLN A 1 209 ? 7.609 -17.950 10.968 1.00 34.91 209 GLN A CA 1
ATOM 1677 C C . GLN A 1 209 ? 6.523 -17.724 12.026 1.00 34.91 209 GLN A C 1
ATOM 1679 O O . GLN A 1 209 ? 6.577 -18.307 13.110 1.00 34.91 209 GLN A O 1
ATOM 1684 N N . ARG A 1 210 ? 5.547 -16.857 11.739 1.00 34.75 210 ARG A N 1
ATOM 1685 C CA . ARG A 1 210 ? 4.289 -16.839 12.484 1.00 34.75 210 ARG A CA 1
ATOM 1686 C C . ARG A 1 210 ? 3.586 -18.152 12.138 1.00 34.75 210 ARG A C 1
ATOM 1688 O O . ARG A 1 210 ? 2.819 -18.232 11.184 1.00 34.75 210 ARG A O 1
ATOM 1695 N N . ARG A 1 211 ? 3.907 -19.206 12.895 1.00 32.38 211 ARG A N 1
ATOM 1696 C CA . ARG A 1 211 ? 2.989 -20.320 13.126 1.00 32.38 211 ARG A CA 1
ATOM 1697 C C . ARG A 1 211 ? 1.669 -19.693 13.575 1.00 32.38 211 ARG A C 1
ATOM 1699 O O . ARG A 1 211 ? 1.637 -19.009 14.590 1.00 32.38 211 ARG A O 1
ATOM 1706 N N . GLN A 1 212 ? 0.656 -19.851 12.729 1.00 35.81 212 GLN A N 1
ATOM 1707 C CA . GLN A 1 212 ? -0.767 -19.934 13.054 1.00 35.81 212 GLN A CA 1
ATOM 1708 C C . GLN A 1 212 ? -1.203 -19.214 14.344 1.00 35.81 212 GLN A C 1
ATOM 1710 O O . GLN A 1 212 ? -1.147 -19.776 15.430 1.00 35.81 212 GLN A O 1
ATOM 1715 N N . VAL A 1 213 ? -1.765 -18.011 14.195 1.00 34.84 213 VAL A N 1
ATOM 1716 C CA . VAL A 1 213 ? -2.754 -17.474 15.157 1.00 34.84 213 VAL A CA 1
ATOM 1717 C C . VAL A 1 213 ? -4.179 -17.906 14.746 1.00 34.84 213 VAL A C 1
ATOM 1719 O O . VAL A 1 213 ? -5.166 -17.480 15.322 1.00 34.84 213 VAL A O 1
ATOM 1722 N N . ALA A 1 214 ? -4.307 -18.837 13.793 1.00 31.95 214 ALA A N 1
ATOM 1723 C CA . ALA A 1 214 ? -5.579 -19.430 13.368 1.00 31.95 214 ALA A CA 1
ATOM 1724 C C . ALA A 1 214 ? -6.094 -20.550 14.306 1.00 31.95 214 ALA A C 1
ATOM 1726 O O . ALA A 1 214 ? -6.857 -21.403 13.873 1.00 31.95 214 ALA A O 1
ATOM 1727 N N . ALA A 1 215 ? -5.670 -20.589 15.574 1.00 34.09 215 ALA A N 1
ATOM 1728 C CA . ALA A 1 215 ? -6.012 -21.673 16.503 1.00 34.09 215 ALA A CA 1
ATOM 1729 C C . ALA A 1 215 ? -6.539 -21.186 17.866 1.00 34.09 215 ALA A C 1
ATOM 1731 O O . ALA A 1 215 ? -6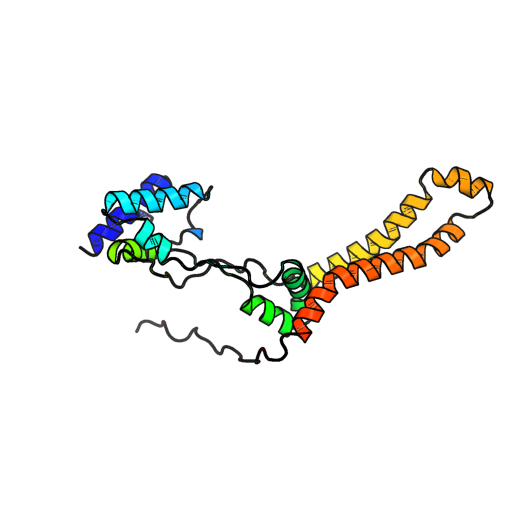.279 -21.827 18.881 1.00 34.09 215 ALA A O 1
ATOM 1732 N N . ARG A 1 216 ? -7.252 -20.049 17.923 1.00 35.69 216 ARG A N 1
ATOM 1733 C CA . ARG A 1 216 ? -7.907 -19.606 19.175 1.00 35.69 216 ARG A CA 1
ATOM 1734 C C . ARG A 1 216 ? -9.367 -19.166 19.097 1.00 35.69 216 ARG A C 1
ATOM 1736 O O . ARG A 1 216 ? -9.900 -18.776 20.124 1.00 35.69 216 ARG A O 1
ATOM 1743 N N . HIS A 1 217 ? -10.039 -19.339 17.964 1.00 34.97 217 HIS A N 1
ATOM 1744 C CA . HIS A 1 217 ? -11.500 -19.256 17.924 1.00 34.97 217 HIS A CA 1
ATOM 1745 C C . HIS A 1 217 ? -12.072 -20.472 17.198 1.00 34.97 217 HIS A C 1
ATOM 1747 O O . HIS A 1 217 ? -12.390 -20.431 16.014 1.00 34.97 217 HIS A O 1
ATOM 1753 N N . ARG A 1 218 ? -12.154 -21.583 17.933 1.00 28.98 218 ARG A N 1
ATOM 1754 C CA . ARG A 1 218 ? -13.233 -22.553 17.763 1.00 28.98 218 ARG A CA 1
ATOM 1755 C C . ARG A 1 218 ? -14.125 -22.389 18.996 1.00 28.98 218 ARG A C 1
ATOM 1757 O O . ARG A 1 218 ? -13.584 -22.518 20.093 1.00 28.98 218 ARG A O 1
ATOM 1764 N N . PRO A 1 219 ? -15.402 -22.019 18.841 1.00 37.19 219 PRO A N 1
ATOM 1765 C CA . PRO A 1 219 ? -16.364 -22.186 19.913 1.00 37.19 219 PRO A CA 1
ATOM 1766 C C . PRO A 1 219 ? -16.635 -23.689 20.051 1.00 37.19 219 PRO A C 1
ATOM 1768 O O . PRO A 1 219 ? -16.996 -24.337 19.066 1.00 37.19 219 PRO A O 1
ATOM 1771 N N . ASP A 1 220 ? -16.373 -24.215 21.243 1.00 36.91 220 ASP A N 1
ATOM 1772 C CA . ASP A 1 220 ? -17.086 -25.381 21.765 1.00 36.91 220 ASP A CA 1
ATOM 1773 C C . ASP A 1 220 ? -18.354 -24.873 22.467 1.00 36.91 220 ASP A C 1
ATOM 1775 O O . ASP A 1 220 ? -18.263 -23.802 23.120 1.00 36.91 220 ASP A O 1
#

Secondary structure (DSSP, 8-state):
-HHHHHHHHHHHHHHHHT--TTT--TT-BGGGS----HHHHHHHHHHHHHHHT--HHHHHTTS------S-HHHHHHHHHHTTT-HHHHHHHHHH--PPB--BHHHHHHHHHHTS------BPPPSSPPPPHHHHHHHHHHHHHHHHHHHHHHHTSTHHHHHHHTT--HHHHHHHHHHHHHHHHHHHHHHHHHHHHHHHHH-TT--------S-SS----

Organism: NCBI:txid89184